Protein AF-A0A7V9TEW5-F1 (afdb_monomer)

Nearest PDB structures (foldseek):
  5e6s-assembly2_C  TM=6.603E-01  e=4.496E-02  Homo sapiens
  7byv-assembly1_A  TM=5.566E-01  e=6.257E-02  Phanerodontia chrysosporium
  5e6u-assembly1_A  TM=6.184E-01  e=3.648E-01  Homo sapiens
  6euj-assembly1_C  TM=2.721E-01  e=4.255E-02  Bacteroides thetaiotaomicron VPI-5482
  6g90-assembly1_P  TM=3.528E-01  e=3.855E-01  Saccharomyces cerevisiae

Radius of gyration: 24.81 Å; Cα contacts (8 Å, |Δi|>4): 514; chains: 1; bounding box: 69×54×78 Å

Sequence (249 aa):
MNQQFFKTLSRYRLIFVIFATLVLTAASMFVSSADITVRNQPASQGKAITPAGSLVLDVNTRQPAVGALPVGFVRSPDRTGRDGRGRYLVAVNSGFGLQFDAATNRAQQSLSIIDLNLRPAPAVIQNIYFPTPQSANVGAVFAPQPNGDGSFTLYVSGGVENKIWQFSLRVGAQTPITPPSPGPDTKVEAPFIDVSGFSKETPTPRYNNNRAPVYPTGLAISADGNTLFVANNLGDSLGIISDLNGARR

pLDDT: mean 83.5, std 17.72, range [38.62, 98.75]

Mean predicted aligned error: 11.1 Å

Structure (mmCIF, N/CA/C/O backbone):
data_AF-A0A7V9TEW5-F1
#
_entry.id   AF-A0A7V9TEW5-F1
#
loop_
_atom_site.group_PDB
_atom_site.id
_atom_site.type_symbol
_atom_site.label_atom_id
_atom_site.label_alt_id
_atom_site.label_comp_id
_atom_site.label_asym_id
_atom_site.label_entity_id
_atom_site.label_seq_id
_atom_site.pdbx_PDB_ins_code
_atom_site.Cartn_x
_atom_site.Cartn_y
_atom_site.Cartn_z
_atom_site.occupancy
_atom_site.B_iso_or_equiv
_atom_site.auth_seq_id
_atom_site.auth_comp_id
_atom_site.auth_asym_id
_atom_site.auth_atom_id
_atom_site.pdbx_PDB_model_num
ATOM 1 N N . MET A 1 1 ? -44.456 37.746 52.401 1.00 48.06 1 MET A N 1
ATOM 2 C CA . MET A 1 1 ? -44.758 37.081 51.110 1.00 48.06 1 MET A CA 1
ATOM 3 C C . MET A 1 1 ? -43.435 36.865 50.370 1.00 48.06 1 MET A C 1
ATOM 5 O O . MET A 1 1 ? -42.713 37.826 50.146 1.00 48.06 1 MET A O 1
ATOM 9 N N . ASN A 1 2 ? -43.048 35.602 50.160 1.00 45.69 2 ASN A N 1
ATOM 10 C CA . ASN A 1 2 ? -41.660 35.123 50.025 1.00 45.69 2 ASN A CA 1
ATOM 11 C C . ASN A 1 2 ? -40.958 35.439 48.685 1.00 45.69 2 ASN A C 1
ATOM 13 O O . ASN A 1 2 ? -41.207 34.772 47.683 1.00 45.69 2 ASN A O 1
ATOM 17 N N . GLN A 1 3 ? -39.958 36.333 48.696 1.00 49.44 3 GLN A N 1
ATOM 18 C CA . GLN A 1 3 ? -39.006 36.516 47.580 1.00 49.44 3 GLN A CA 1
ATOM 19 C C . GLN A 1 3 ? -38.075 35.307 47.352 1.00 49.44 3 GLN A C 1
ATOM 21 O O . GLN A 1 3 ? -37.543 35.131 46.255 1.00 49.44 3 GLN A O 1
ATOM 26 N N . GLN A 1 4 ? -37.879 34.450 48.359 1.00 50.38 4 GLN A N 1
ATOM 27 C CA . GLN A 1 4 ? -37.031 33.259 48.238 1.00 50.38 4 GLN A CA 1
ATOM 28 C C . GLN A 1 4 ? -37.630 32.199 47.300 1.00 50.38 4 GLN A C 1
ATOM 30 O O . GLN A 1 4 ? -36.878 31.520 46.611 1.00 50.38 4 GLN A O 1
ATOM 35 N N . PHE A 1 5 ? -38.961 32.108 47.197 1.00 49.03 5 PHE A N 1
ATOM 36 C CA . PHE A 1 5 ? -39.644 31.081 46.400 1.00 49.03 5 PHE A CA 1
ATOM 37 C C . PHE A 1 5 ? -39.495 31.307 44.880 1.00 49.03 5 PHE A C 1
ATOM 39 O O . PHE A 1 5 ? -39.336 30.359 44.112 1.00 49.03 5 PHE A O 1
ATOM 46 N N . PHE A 1 6 ? -39.447 32.571 44.438 1.00 45.28 6 PHE A N 1
ATOM 47 C CA . PHE A 1 6 ? -39.283 32.925 43.020 1.00 45.28 6 PHE A CA 1
ATOM 48 C C . PHE A 1 6 ? -37.858 32.692 42.489 1.00 45.28 6 PHE A C 1
ATOM 50 O O . PHE A 1 6 ? -37.686 32.330 41.323 1.00 45.28 6 PHE A O 1
ATOM 57 N N . LYS A 1 7 ? -36.824 32.836 43.333 1.00 46.25 7 LYS A N 1
ATOM 58 C CA . LYS A 1 7 ? -35.428 32.580 42.929 1.00 46.25 7 LYS A CA 1
ATOM 59 C C . LYS A 1 7 ? -35.153 31.092 42.700 1.00 46.25 7 LYS A C 1
ATOM 61 O O . LYS A 1 7 ? -34.401 30.748 41.791 1.00 46.25 7 LYS A O 1
ATOM 66 N N . THR A 1 8 ? -35.777 30.207 43.473 1.00 49.72 8 THR A N 1
ATOM 67 C CA . THR A 1 8 ? -35.600 28.754 43.327 1.00 49.72 8 THR A CA 1
ATOM 68 C C . THR A 1 8 ? -36.304 28.226 42.078 1.00 49.72 8 THR A C 1
ATOM 70 O O . THR A 1 8 ? -35.711 27.454 41.330 1.00 49.72 8 THR A O 1
ATOM 73 N N . LEU A 1 9 ? -37.517 28.710 41.781 1.00 50.06 9 LEU A N 1
ATOM 74 C CA . LEU A 1 9 ? -38.271 28.310 40.585 1.00 50.06 9 LEU A CA 1
ATOM 75 C C . LEU A 1 9 ? -37.570 28.731 39.275 1.00 50.06 9 LEU A C 1
ATOM 77 O O . LEU A 1 9 ? -37.594 27.998 38.288 1.00 50.06 9 LEU A O 1
ATOM 81 N N . SER A 1 10 ? -36.888 29.883 39.287 1.00 58.72 10 SER A N 1
ATOM 82 C CA . SER A 1 10 ? -36.053 30.374 38.180 1.00 58.72 10 SER A CA 1
ATOM 83 C C . SER A 1 10 ? -34.824 29.486 37.928 1.00 58.72 10 SER A C 1
ATOM 85 O O . SER A 1 10 ? -34.528 29.137 36.784 1.00 58.72 10 SER A O 1
ATOM 87 N N . ARG A 1 11 ? -34.153 29.028 38.995 1.00 58.22 11 ARG A N 1
ATOM 88 C CA . ARG A 1 11 ? -32.979 28.145 38.891 1.00 58.22 11 ARG A CA 1
ATOM 89 C C . ARG A 1 11 ? -33.323 26.771 38.320 1.00 58.22 11 ARG A C 1
ATOM 91 O O . ARG A 1 11 ? -32.598 26.289 37.457 1.00 58.22 11 ARG A O 1
ATOM 98 N N . TYR A 1 12 ? -34.440 26.171 38.734 1.00 62.84 12 TYR A N 1
ATOM 99 C CA . TYR A 1 12 ? -34.864 24.875 38.191 1.00 62.84 12 TYR A CA 1
ATOM 100 C C . TYR A 1 12 ? -35.276 24.960 36.719 1.00 62.84 12 TYR A C 1
ATOM 102 O O . TYR A 1 12 ? -34.946 24.060 35.954 1.00 62.84 12 TYR A O 1
ATOM 110 N N . ARG A 1 13 ? -35.908 26.062 36.287 1.00 66.06 13 ARG A N 1
ATOM 111 C CA . ARG A 1 13 ? -36.203 26.296 34.862 1.00 66.06 13 ARG A CA 1
ATOM 112 C C . ARG A 1 13 ? -34.932 26.444 34.028 1.00 66.06 13 ARG A C 1
ATOM 114 O O . ARG A 1 13 ? -34.855 25.860 32.955 1.00 66.06 13 ARG A O 1
ATOM 121 N N . LEU A 1 14 ? -33.928 27.164 34.528 1.00 67.06 14 LEU A N 1
ATOM 122 C CA . LEU A 1 14 ? -32.658 27.337 33.821 1.00 67.06 14 LEU A CA 1
ATOM 123 C C . LEU A 1 14 ? -31.883 26.01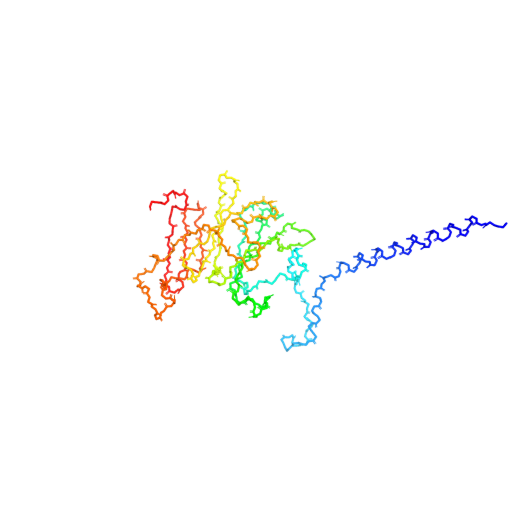4 33.697 1.00 67.06 14 LEU A C 1
ATOM 125 O O . LEU A 1 14 ? -31.385 25.699 32.621 1.00 67.06 14 LEU A O 1
ATOM 129 N N . ILE A 1 15 ? -31.838 25.213 34.767 1.00 73.81 15 ILE A N 1
ATOM 130 C CA . ILE A 1 15 ? -31.202 23.885 34.756 1.00 73.81 15 ILE A CA 1
ATOM 131 C C . ILE A 1 15 ? -31.934 22.942 33.795 1.00 73.81 15 ILE A C 1
ATOM 133 O O . ILE A 1 15 ? -31.288 22.240 33.023 1.00 73.81 15 ILE A O 1
ATOM 137 N N . PHE A 1 16 ? -33.270 22.955 33.798 1.00 76.25 16 PHE A N 1
ATOM 138 C CA . PHE A 1 16 ? -34.065 22.108 32.910 1.00 76.25 16 PHE A CA 1
ATOM 139 C C . PHE A 1 16 ? -33.881 22.488 31.437 1.00 76.25 16 PHE A C 1
ATOM 141 O O . PHE A 1 16 ? -33.747 21.604 30.596 1.00 76.25 16 PHE A O 1
ATOM 148 N N . VAL A 1 17 ? -33.805 23.788 31.128 1.00 74.06 17 VAL A N 1
ATOM 149 C CA . VAL A 1 17 ? -33.507 24.263 29.770 1.00 74.06 17 VAL A CA 1
ATOM 150 C C . VAL A 1 17 ? -32.121 23.794 29.344 1.00 74.06 17 VAL A C 1
ATOM 152 O O . VAL A 1 17 ? -32.031 23.147 28.313 1.00 74.06 17 VAL A O 1
ATOM 155 N N . ILE A 1 18 ? -31.075 24.016 30.150 1.00 74.94 18 ILE A N 1
ATOM 156 C CA . ILE A 1 18 ? -29.699 23.593 29.826 1.00 74.94 18 ILE A CA 1
ATOM 157 C C . ILE A 1 18 ? -29.610 22.077 29.615 1.00 74.94 18 ILE A C 1
ATOM 159 O O . ILE A 1 18 ? -28.972 21.625 28.665 1.00 74.94 18 ILE A O 1
ATOM 163 N N . PHE A 1 19 ? -30.266 21.290 30.470 1.00 76.38 19 PHE A N 1
ATOM 164 C CA . PHE A 1 19 ? -30.281 19.835 30.345 1.00 76.38 19 PHE A CA 1
ATOM 165 C C . PHE A 1 19 ? -31.020 19.388 29.078 1.00 76.38 19 PHE A C 1
ATOM 167 O O . PHE A 1 19 ? -30.519 18.539 28.346 1.00 76.38 19 PHE A O 1
ATOM 174 N N . ALA A 1 20 ? -32.160 20.005 28.755 1.00 71.56 20 ALA A N 1
ATOM 175 C CA . ALA A 1 20 ? -32.888 19.730 27.521 1.00 71.56 20 ALA A CA 1
ATOM 176 C C . ALA A 1 20 ? -32.063 20.090 26.269 1.00 71.56 20 ALA A C 1
ATOM 178 O O . ALA A 1 20 ? -32.031 19.301 25.327 1.00 71.56 20 ALA A O 1
ATOM 179 N N . THR A 1 21 ? -31.329 21.212 26.258 1.00 68.12 21 THR A N 1
ATOM 180 C CA . THR A 1 21 ? -30.442 21.564 25.132 1.00 68.12 21 THR A CA 1
ATOM 181 C C . THR A 1 21 ? -29.245 20.625 25.010 1.00 68.12 21 THR A C 1
ATOM 183 O O . THR A 1 21 ? -28.837 20.310 23.893 1.00 68.12 21 THR A O 1
ATOM 186 N N . LEU A 1 22 ? -28.690 20.148 26.127 1.00 69.00 22 LEU A N 1
ATOM 187 C CA . LEU A 1 22 ? -27.609 19.154 26.133 1.00 69.00 22 LEU A CA 1
ATOM 188 C C . LEU A 1 22 ? -28.080 17.795 25.609 1.00 69.00 22 LEU A C 1
ATOM 190 O O . LEU A 1 22 ? -27.373 17.161 24.834 1.00 69.00 22 LEU A O 1
ATOM 194 N N . VAL A 1 23 ? -29.296 17.373 25.961 1.00 68.50 23 VAL A N 1
ATOM 195 C CA . VAL A 1 23 ? -29.882 16.126 25.449 1.00 68.50 23 VAL A CA 1
ATOM 196 C C . VAL A 1 23 ? -30.221 16.248 23.961 1.00 68.50 23 VAL A C 1
ATOM 198 O O . VAL A 1 23 ? -29.938 15.322 23.206 1.00 68.50 23 VAL A O 1
ATOM 201 N N . LEU A 1 24 ? -30.745 17.392 23.503 1.00 58.19 24 LEU A N 1
ATOM 202 C CA . LEU A 1 24 ? -31.013 17.620 22.077 1.00 58.19 24 LEU A CA 1
ATOM 203 C C . LEU A 1 24 ? -29.734 17.732 21.233 1.00 58.19 24 LEU A C 1
ATOM 205 O O . LEU A 1 24 ? -29.716 17.235 20.110 1.00 58.19 24 LEU A O 1
ATOM 209 N N . THR A 1 25 ? -28.664 18.341 21.753 1.00 57.81 25 THR A N 1
ATOM 210 C CA . THR A 1 25 ? -27.370 18.406 21.046 1.00 57.81 25 THR A CA 1
ATOM 211 C C . THR A 1 25 ? -26.630 17.069 21.062 1.00 57.81 25 THR A C 1
ATOM 213 O O . THR A 1 25 ? -26.024 16.698 20.062 1.00 57.81 25 THR A O 1
ATOM 216 N N . ALA A 1 26 ? -26.732 16.291 22.142 1.00 55.53 26 ALA A N 1
ATOM 217 C CA . ALA A 1 26 ? -26.224 14.923 22.162 1.00 55.53 26 ALA A CA 1
ATOM 218 C C . ALA A 1 26 ? -26.993 14.027 21.176 1.00 55.53 26 ALA A C 1
ATOM 220 O O . ALA A 1 26 ? -26.374 13.281 20.425 1.00 55.53 26 ALA A O 1
ATOM 221 N N . ALA A 1 27 ? -28.325 14.142 21.114 1.00 52.62 27 ALA A N 1
ATOM 222 C CA . ALA A 1 27 ? -29.152 13.365 20.192 1.00 52.62 27 ALA A CA 1
ATOM 223 C C . ALA A 1 27 ? -28.883 13.703 18.715 1.00 52.62 27 ALA A C 1
ATOM 225 O O . ALA A 1 27 ? -28.873 12.799 17.882 1.00 52.62 27 ALA A O 1
ATOM 226 N N . SER A 1 28 ? -28.596 14.967 18.380 1.00 47.03 28 SER A N 1
ATOM 227 C CA . SER A 1 28 ? -28.249 15.358 17.007 1.00 47.03 28 SER A CA 1
ATOM 228 C C . SER A 1 28 ? -26.840 14.931 16.579 1.00 47.03 28 SER A C 1
ATOM 230 O O . SER A 1 28 ? -26.598 14.775 15.386 1.00 47.03 28 SER A O 1
ATOM 232 N N . MET A 1 29 ? -25.930 14.651 17.519 1.00 47.47 29 MET A N 1
ATOM 233 C CA . MET A 1 29 ? -24.609 14.081 17.213 1.00 47.47 29 MET A CA 1
ATOM 234 C C . MET A 1 29 ? -24.637 12.569 16.924 1.00 47.47 29 MET A C 1
ATOM 236 O O . MET A 1 29 ? -23.688 12.054 16.334 1.00 47.47 29 MET A O 1
ATOM 240 N N . PHE A 1 30 ? -25.714 11.856 17.281 1.00 45.25 30 PHE A N 1
ATOM 241 C CA . PHE A 1 30 ? -25.892 10.431 16.952 1.00 45.25 30 PHE A CA 1
ATOM 242 C C . PHE A 1 30 ? -26.619 10.184 15.622 1.00 45.25 30 PHE A C 1
ATOM 244 O O . PHE A 1 30 ? -26.687 9.042 15.171 1.00 45.25 30 PHE A O 1
ATOM 251 N N . VAL A 1 31 ? -27.099 11.234 14.950 1.00 41.84 31 VAL A N 1
ATOM 252 C CA . VAL A 1 31 ? -27.676 11.144 13.601 1.00 41.84 31 VAL A CA 1
ATOM 253 C C . VAL A 1 31 ? -26.638 11.618 12.583 1.00 41.84 31 VAL A C 1
ATOM 255 O O . VAL A 1 31 ? -26.788 12.642 11.931 1.00 41.84 31 VAL A O 1
ATOM 258 N N . SER A 1 32 ? -25.546 10.865 12.456 1.00 41.03 32 SER A N 1
ATOM 259 C CA . SER A 1 32 ? -24.707 10.896 11.250 1.00 41.03 32 SER A CA 1
ATOM 260 C C . SER A 1 32 ? -24.838 9.554 10.541 1.00 41.03 32 SER A C 1
ATOM 262 O O . SER A 1 32 ? -23.889 8.792 10.374 1.00 41.03 32 SER A O 1
ATOM 264 N N . SER A 1 33 ? -26.073 9.236 10.161 1.00 43.44 33 SER A N 1
ATOM 265 C CA . SER A 1 33 ? -26.254 8.536 8.901 1.00 43.44 33 SER A CA 1
ATOM 266 C C . SER A 1 33 ? -26.223 9.637 7.858 1.00 43.44 33 SER A C 1
ATOM 268 O O . SER A 1 33 ? -27.039 10.556 7.909 1.00 43.44 33 SER A O 1
ATOM 270 N N . ALA A 1 34 ? -25.289 9.573 6.913 1.00 40.44 34 ALA A N 1
ATOM 271 C CA . ALA A 1 34 ? -25.585 10.132 5.608 1.00 40.44 34 ALA A CA 1
ATOM 272 C C . ALA A 1 34 ? -26.784 9.323 5.089 1.00 40.44 34 ALA A C 1
ATOM 274 O O . ALA A 1 34 ? -26.609 8.296 4.439 1.00 40.44 34 ALA A O 1
ATOM 275 N N . ASP A 1 35 ? -27.996 9.728 5.476 1.00 40.72 35 ASP A N 1
ATOM 276 C CA . ASP A 1 35 ? -29.239 9.283 4.870 1.00 40.72 35 ASP A CA 1
ATOM 277 C C . ASP A 1 35 ? -29.185 9.803 3.439 1.00 40.72 35 ASP A C 1
ATOM 279 O O . ASP A 1 35 ? -29.682 10.881 3.107 1.00 40.72 35 ASP A O 1
ATOM 283 N N . ILE A 1 36 ? -28.511 9.051 2.569 1.00 43.84 36 ILE A N 1
ATOM 284 C CA . ILE A 1 36 ? -28.706 9.211 1.144 1.00 43.84 36 ILE A CA 1
ATOM 285 C C . ILE A 1 36 ? -30.144 8.758 0.936 1.00 43.84 36 ILE A C 1
ATOM 287 O O . ILE A 1 36 ? -30.435 7.569 0.812 1.00 43.84 36 ILE A O 1
ATOM 291 N N . THR A 1 37 ? -31.072 9.709 0.951 1.00 45.66 37 THR A N 1
ATOM 292 C CA . THR A 1 37 ? -32.439 9.481 0.504 1.00 45.66 37 THR A CA 1
ATOM 293 C C . THR A 1 37 ? -32.349 9.256 -1.006 1.00 45.66 37 THR A C 1
ATOM 295 O O . THR A 1 37 ? -32.541 10.169 -1.806 1.00 45.66 37 THR A O 1
ATOM 298 N N . VAL A 1 38 ? -31.972 8.039 -1.418 1.00 51.78 38 VAL A N 1
ATOM 299 C CA . VAL A 1 38 ? -31.909 7.614 -2.822 1.00 51.78 38 VAL A CA 1
ATOM 300 C C . VAL A 1 38 ? -33.349 7.468 -3.302 1.00 51.78 38 VAL A C 1
ATOM 302 O O . VAL A 1 38 ? -33.917 6.381 -3.330 1.00 51.78 38 VAL A O 1
ATOM 305 N N . ARG A 1 39 ? -33.991 8.598 -3.605 1.00 46.12 39 ARG A N 1
ATOM 306 C CA . ARG A 1 39 ? -35.422 8.640 -3.924 1.00 46.12 39 ARG A CA 1
ATOM 307 C C . ARG A 1 39 ? -35.769 8.183 -5.337 1.00 46.12 39 ARG A C 1
ATOM 309 O O . ARG A 1 39 ? -36.950 8.077 -5.616 1.00 46.12 39 ARG A O 1
ATOM 316 N N . ASN A 1 40 ? -34.802 7.902 -6.211 1.00 47.00 40 ASN A N 1
ATOM 317 C CA . ASN A 1 40 ? -35.083 7.453 -7.576 1.00 47.00 40 ASN A CA 1
ATOM 318 C C . ASN A 1 40 ? -33.867 6.761 -8.201 1.00 47.00 40 ASN A C 1
ATOM 320 O O . ASN A 1 40 ? -32.919 7.444 -8.583 1.00 47.00 40 ASN A O 1
ATOM 324 N N . GLN A 1 41 ? -33.909 5.435 -8.377 1.00 54.69 41 GLN A N 1
ATOM 325 C CA . GLN A 1 41 ? -33.062 4.763 -9.369 1.00 54.69 41 GLN A CA 1
ATOM 326 C C . GLN A 1 41 ? -33.810 3.629 -10.099 1.00 54.69 41 GLN A C 1
ATOM 328 O O . GLN A 1 41 ? -34.447 2.807 -9.438 1.00 54.69 41 GLN A O 1
ATOM 333 N N . PRO A 1 42 ? -33.665 3.511 -11.438 1.00 57.28 42 PRO A N 1
ATOM 334 C CA . PRO A 1 42 ? -34.187 2.392 -12.237 1.00 57.28 42 PRO A CA 1
ATOM 335 C C . PRO A 1 42 ? -33.742 1.009 -11.732 1.00 57.28 42 PRO A C 1
ATOM 337 O O . PRO A 1 42 ? -34.466 0.028 -11.879 1.00 57.28 42 PRO A O 1
ATOM 340 N N . ALA A 1 43 ? -32.563 0.937 -11.101 1.00 61.31 43 ALA A N 1
ATOM 341 C CA . ALA A 1 43 ? -31.953 -0.296 -10.607 1.00 61.31 43 ALA A CA 1
ATOM 342 C C . ALA A 1 43 ? -32.724 -0.961 -9.454 1.00 61.31 43 ALA A C 1
ATOM 344 O O . ALA A 1 43 ? -32.588 -2.165 -9.251 1.00 61.31 43 ALA A O 1
ATOM 345 N N . SER A 1 44 ? -33.546 -0.212 -8.708 1.00 65.31 44 SER A N 1
ATOM 346 C CA . SER A 1 44 ? -34.319 -0.791 -7.604 1.00 65.31 44 SER A CA 1
ATOM 347 C C . SER A 1 44 ? -35.609 -1.472 -8.059 1.00 65.31 44 SER A C 1
ATOM 349 O O . SER A 1 44 ? -36.214 -2.200 -7.272 1.00 65.31 44 SER A O 1
ATOM 351 N N . GLN A 1 45 ? -36.053 -1.227 -9.303 1.00 71.38 45 GLN A N 1
ATOM 352 C CA . GLN A 1 45 ? -37.355 -1.664 -9.829 1.00 71.38 45 GLN A CA 1
ATOM 353 C C . GLN A 1 45 ? -38.516 -1.388 -8.850 1.00 71.38 45 GLN A C 1
ATOM 355 O O . GLN A 1 45 ? -39.416 -2.207 -8.680 1.00 71.38 45 GLN A O 1
ATOM 360 N N . GLY A 1 46 ? -38.472 -0.249 -8.148 1.00 71.38 46 GLY A N 1
ATOM 361 C CA . GLY A 1 46 ? -39.498 0.144 -7.177 1.00 71.38 46 GLY A CA 1
ATOM 362 C C . GLY A 1 46 ? -39.362 -0.490 -5.787 1.00 71.38 46 GLY A C 1
ATOM 363 O O . GLY A 1 46 ? -40.175 -0.199 -4.912 1.00 71.38 46 GLY A O 1
ATOM 364 N N . LYS A 1 47 ? -38.334 -1.311 -5.534 1.00 73.81 47 LYS A N 1
ATOM 365 C CA . LYS A 1 47 ? -38.023 -1.793 -4.182 1.00 73.81 47 LYS A CA 1
ATOM 366 C C . LYS A 1 47 ? -37.333 -0.698 -3.372 1.00 73.81 47 LYS A C 1
ATOM 368 O O . LYS A 1 47 ? -36.485 0.033 -3.887 1.00 73.81 47 LYS A O 1
ATOM 373 N N . ALA A 1 48 ? -37.677 -0.612 -2.089 1.00 72.00 48 ALA A N 1
ATOM 374 C CA . ALA A 1 48 ? -36.940 0.218 -1.148 1.00 72.00 48 ALA A CA 1
ATOM 375 C C . ALA A 1 48 ? -35.496 -0.298 -1.055 1.00 72.00 48 ALA A C 1
ATOM 377 O O . ALA A 1 48 ? -35.270 -1.472 -0.760 1.00 72.00 48 ALA A O 1
ATOM 378 N N . ILE A 1 49 ? -34.525 0.572 -1.330 1.00 69.25 49 ILE A N 1
ATOM 379 C CA . ILE A 1 49 ? -33.114 0.270 -1.096 1.00 69.25 49 ILE A CA 1
ATOM 380 C C . ILE A 1 49 ? -32.819 0.641 0.354 1.00 69.25 49 ILE A C 1
ATOM 382 O O . ILE A 1 49 ? -32.830 1.818 0.707 1.00 69.25 49 ILE A O 1
ATOM 386 N N . THR A 1 50 ? -32.542 -0.355 1.188 1.00 73.19 50 THR A N 1
ATOM 387 C CA . THR A 1 50 ? -31.943 -0.135 2.507 1.00 73.19 50 THR A CA 1
ATOM 388 C C . THR A 1 50 ? -30.424 -0.199 2.348 1.00 73.19 50 THR A C 1
ATOM 390 O O . THR A 1 50 ? -29.923 -1.231 1.894 1.00 73.19 50 THR A O 1
ATOM 393 N N . PRO A 1 51 ? -29.670 0.868 2.671 1.00 76.12 51 PRO A N 1
ATOM 394 C CA . PRO A 1 51 ? -28.213 0.819 2.637 1.00 76.12 51 PRO A CA 1
ATOM 395 C C . PRO A 1 51 ? -27.678 -0.324 3.508 1.00 76.12 51 PRO A C 1
ATOM 397 O O . PRO A 1 51 ? -28.084 -0.480 4.657 1.00 76.12 51 PRO A O 1
ATOM 400 N N . ALA A 1 52 ? -26.753 -1.120 2.967 1.00 82.81 52 ALA A N 1
ATOM 401 C CA . ALA A 1 52 ? -26.179 -2.271 3.670 1.00 82.81 52 ALA A CA 1
ATOM 402 C C . ALA A 1 52 ? -25.178 -1.883 4.780 1.00 82.81 52 ALA A C 1
ATOM 404 O O . ALA A 1 52 ? -24.686 -2.749 5.499 1.00 82.81 52 ALA A O 1
ATOM 405 N N . GLY A 1 53 ? -24.849 -0.597 4.912 1.00 85.56 53 GLY A N 1
ATOM 406 C CA . GLY A 1 53 ? -23.881 -0.104 5.881 1.00 85.56 53 GLY A CA 1
ATOM 407 C C . GLY A 1 53 ? -23.697 1.408 5.807 1.00 85.56 53 GLY A C 1
ATOM 408 O O . GLY A 1 53 ? -24.443 2.109 5.124 1.00 85.56 53 GLY A O 1
ATOM 409 N N . SER A 1 54 ? -22.685 1.893 6.520 1.00 86.62 54 SER A N 1
ATOM 410 C CA . SER A 1 54 ? -22.299 3.301 6.585 1.00 86.62 54 SER A CA 1
ATOM 411 C C . SER A 1 54 ? -20.942 3.547 5.924 1.00 86.62 54 SER A C 1
ATOM 413 O O . SER A 1 54 ? -20.145 2.631 5.716 1.00 86.62 54 SER A O 1
ATOM 415 N N . LEU A 1 55 ? -20.675 4.811 5.595 1.00 88.94 55 LEU A N 1
ATOM 416 C CA . LEU A 1 55 ? -19.369 5.243 5.103 1.00 88.94 55 LEU A CA 1
ATOM 417 C C . LEU A 1 55 ? -18.349 5.246 6.250 1.00 88.94 55 LEU A C 1
ATOM 419 O O . LEU A 1 55 ? -18.659 5.667 7.365 1.00 88.94 55 LEU A O 1
ATOM 423 N N . VAL A 1 56 ? -17.118 4.816 5.961 1.00 92.44 56 VAL A N 1
ATOM 424 C CA . VAL A 1 56 ? -15.977 5.025 6.864 1.00 92.44 56 VAL A CA 1
ATOM 425 C C . VAL A 1 56 ? -15.642 6.512 6.856 1.00 92.44 56 VAL A C 1
ATOM 427 O O . VAL A 1 56 ? -15.584 7.119 5.789 1.00 92.44 56 VAL A O 1
ATOM 430 N N . LEU A 1 57 ? -15.438 7.104 8.031 1.00 93.06 57 LEU A N 1
ATOM 431 C CA . LEU A 1 57 ? -15.109 8.524 8.164 1.00 93.06 57 LEU A CA 1
ATOM 432 C C . LEU A 1 57 ? -13.603 8.724 8.343 1.00 93.06 57 LEU A C 1
ATOM 434 O O . LEU A 1 57 ? -12.917 7.850 8.870 1.00 93.06 57 LEU A O 1
ATOM 438 N N . ASP A 1 58 ? -13.101 9.887 7.945 1.00 91.69 58 ASP A N 1
ATOM 439 C CA . ASP A 1 58 ? -11.769 10.359 8.326 1.00 91.69 58 ASP A CA 1
ATOM 440 C C . ASP A 1 58 ? -11.850 11.114 9.661 1.00 91.69 58 ASP A C 1
ATOM 442 O O . ASP A 1 58 ? -12.715 11.971 9.848 1.00 91.69 58 ASP A O 1
ATOM 446 N N . VAL A 1 59 ? -10.976 10.786 10.618 1.00 93.50 59 VAL A N 1
ATOM 447 C CA . VAL A 1 59 ? -11.057 11.349 11.979 1.00 93.50 59 VAL A CA 1
ATOM 448 C C . VAL A 1 59 ? -10.781 12.850 12.040 1.00 93.50 59 VAL A C 1
ATOM 450 O O . VAL A 1 59 ? -11.286 13.518 12.944 1.00 93.50 59 VAL A O 1
ATOM 453 N N . ASN A 1 60 ? -10.005 13.385 11.095 1.00 88.38 60 ASN A N 1
ATOM 454 C CA . ASN A 1 60 ? -9.624 14.793 11.081 1.00 88.38 60 ASN A CA 1
ATOM 455 C C . ASN A 1 60 ? -10.733 15.642 10.462 1.00 88.38 60 ASN A C 1
ATOM 457 O O . ASN A 1 60 ? -11.105 16.678 11.009 1.00 88.38 60 ASN A O 1
ATOM 461 N N . THR A 1 61 ? -11.292 15.191 9.338 1.00 86.31 61 THR A N 1
ATOM 462 C CA . THR A 1 61 ? -12.326 15.948 8.611 1.00 86.31 61 THR A CA 1
ATOM 463 C C . THR A 1 61 ? -13.745 15.640 9.085 1.00 86.31 61 THR A C 1
ATOM 465 O O . THR A 1 61 ? -14.647 16.453 8.887 1.00 86.31 61 THR A O 1
ATOM 468 N N . ARG A 1 62 ? -13.960 14.466 9.698 1.00 88.44 62 ARG A N 1
ATOM 469 C CA . ARG A 1 62 ? -15.276 13.883 10.031 1.00 88.44 62 ARG A CA 1
ATOM 470 C C . ARG A 1 62 ? -16.210 13.718 8.830 1.00 88.44 62 ARG A C 1
ATOM 472 O O . ARG A 1 62 ? -17.408 13.510 9.001 1.00 88.44 62 ARG A O 1
ATOM 479 N N . GLN A 1 63 ? -15.661 13.804 7.626 1.00 85.75 63 GLN A N 1
ATOM 480 C CA . GLN A 1 63 ? -16.352 13.535 6.376 1.00 85.75 63 GLN A CA 1
ATOM 481 C C . GLN A 1 63 ? -16.139 12.067 5.989 1.00 85.75 63 GLN A C 1
ATOM 483 O O . GLN A 1 63 ? -15.214 11.427 6.509 1.00 85.75 63 GLN A O 1
ATOM 488 N N . PRO A 1 64 ? -16.960 11.514 5.077 1.00 86.69 64 PRO A N 1
ATOM 489 C CA . PRO A 1 64 ? -16.644 10.247 4.438 1.00 86.69 64 PRO A CA 1
ATOM 490 C C . PRO A 1 64 ? -15.202 10.240 3.933 1.00 86.69 64 PRO A C 1
ATOM 492 O O . PRO A 1 64 ? -14.780 11.155 3.224 1.00 86.69 64 PRO A O 1
ATOM 495 N N . ALA A 1 65 ? -14.448 9.213 4.312 1.00 84.06 65 ALA A N 1
ATOM 496 C CA . ALA A 1 65 ? -13.114 8.993 3.797 1.00 84.06 65 ALA A CA 1
ATOM 497 C C . ALA A 1 65 ? -13.235 8.699 2.302 1.00 84.06 65 ALA A C 1
ATOM 499 O O . ALA A 1 65 ? -13.740 7.648 1.903 1.00 84.06 65 ALA A O 1
ATOM 500 N N . VAL A 1 66 ? -12.810 9.640 1.465 1.00 70.69 66 VAL A N 1
ATOM 501 C CA . VAL A 1 66 ? -12.758 9.409 0.025 1.00 70.69 66 VAL A CA 1
ATOM 502 C C . VAL A 1 66 ? -11.354 8.937 -0.309 1.00 70.69 66 VAL A C 1
ATOM 504 O O . VAL A 1 66 ? -10.361 9.610 -0.058 1.00 70.69 66 VAL A O 1
ATOM 507 N N . GLY A 1 67 ? -11.288 7.745 -0.880 1.00 72.25 67 GLY A N 1
ATOM 508 C CA . GLY A 1 67 ? -10.125 7.264 -1.596 1.00 72.25 67 GLY A CA 1
ATOM 509 C C . GLY A 1 67 ? -10.376 7.427 -3.084 1.00 72.25 67 GLY A C 1
ATOM 510 O O . GLY A 1 67 ? -11.423 7.016 -3.584 1.00 72.25 67 GLY A O 1
ATOM 511 N N . ALA A 1 68 ? -9.442 8.027 -3.811 1.00 76.38 68 ALA A N 1
ATOM 512 C CA . ALA A 1 68 ? -9.473 8.004 -5.264 1.00 76.38 68 ALA A CA 1
ATOM 513 C C . ALA A 1 68 ? -9.345 6.553 -5.759 1.00 76.38 68 ALA A C 1
ATOM 515 O O . ALA A 1 68 ? -8.278 5.972 -5.606 1.00 76.38 68 ALA A O 1
ATOM 516 N N . LEU A 1 69 ? -10.402 5.969 -6.340 1.00 86.56 69 LEU A N 1
ATOM 517 C CA . LEU A 1 69 ? -10.424 4.580 -6.845 1.00 86.56 69 LEU A CA 1
ATOM 518 C C . LEU A 1 69 ? -9.822 3.567 -5.837 1.00 86.56 69 LEU A C 1
ATOM 520 O O . LEU A 1 69 ? -8.695 3.098 -6.025 1.00 86.56 69 LEU A O 1
ATOM 524 N N . PRO A 1 70 ? -10.543 3.230 -4.753 1.00 90.44 70 PRO A N 1
ATOM 525 C CA . PRO A 1 70 ? -10.112 2.191 -3.823 1.00 90.44 70 PRO A CA 1
ATOM 526 C C . PRO A 1 70 ? -10.094 0.839 -4.548 1.00 90.44 70 PRO A C 1
ATOM 528 O O 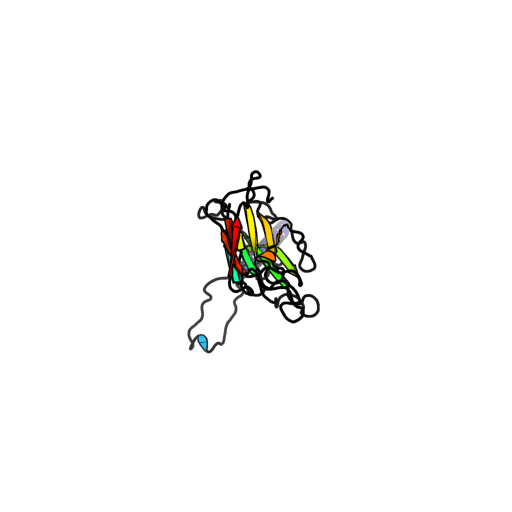. PRO A 1 70 ? -11.120 0.404 -5.069 1.00 90.44 70 PRO A O 1
ATOM 531 N N . VAL A 1 71 ? -8.932 0.190 -4.612 1.00 92.69 71 VAL A N 1
ATOM 532 C CA . VAL A 1 71 ? -8.709 -1.013 -5.451 1.00 92.69 71 VAL A CA 1
ATOM 533 C C . VAL A 1 71 ? -8.177 -2.210 -4.684 1.00 92.69 71 VAL A C 1
ATOM 535 O O . VAL A 1 71 ? -8.262 -3.336 -5.168 1.00 92.69 71 VAL A O 1
ATOM 538 N N . GLY A 1 72 ? -7.645 -1.991 -3.485 1.00 92.38 72 GLY A N 1
ATOM 539 C CA . GLY A 1 72 ? -7.050 -3.045 -2.682 1.00 92.38 72 GLY A CA 1
ATOM 540 C C . GLY A 1 72 ? -7.178 -2.756 -1.199 1.00 92.38 72 GLY A C 1
ATOM 541 O O . GLY A 1 72 ? -7.158 -1.602 -0.768 1.00 92.38 72 GLY A O 1
ATOM 542 N N . PHE A 1 73 ? -7.282 -3.825 -0.418 1.00 96.56 73 PHE A N 1
ATOM 543 C CA . PHE A 1 73 ? -7.163 -3.770 1.027 1.00 96.56 73 PHE A CA 1
ATOM 544 C C . PHE A 1 73 ? -6.112 -4.765 1.490 1.00 96.56 73 PHE A C 1
ATOM 546 O O . PHE A 1 73 ? -6.098 -5.913 1.047 1.00 96.56 73 PHE A O 1
ATOM 553 N N . VAL A 1 74 ? -5.286 -4.346 2.442 1.00 98.25 74 VAL A N 1
ATOM 554 C CA . VAL A 1 74 ? -4.409 -5.248 3.185 1.00 98.25 74 VAL A CA 1
ATOM 555 C C . VAL A 1 74 ? -4.617 -5.028 4.676 1.00 98.25 74 VAL A C 1
ATOM 557 O O . VAL A 1 74 ? -4.631 -3.899 5.168 1.00 98.25 74 VAL A O 1
ATOM 560 N N . ARG A 1 75 ? -4.828 -6.119 5.409 1.00 98.38 75 ARG A N 1
ATOM 561 C CA . ARG A 1 75 ? -4.992 -6.090 6.860 1.00 98.38 75 ARG A CA 1
ATOM 562 C C . ARG A 1 75 ? -3.640 -6.316 7.524 1.00 98.38 75 ARG A C 1
ATOM 564 O O . ARG A 1 75 ? -2.875 -7.166 7.072 1.00 98.38 75 ARG A O 1
ATOM 571 N N . SER A 1 76 ? -3.348 -5.560 8.575 1.00 98.56 76 SER A N 1
ATOM 572 C CA . SER A 1 76 ? -2.107 -5.718 9.323 1.00 98.56 76 SER A CA 1
ATOM 573 C C . SER A 1 76 ? -1.997 -7.120 9.944 1.00 98.56 76 SER A C 1
ATOM 575 O O . SER A 1 76 ? -3.010 -7.743 10.270 1.00 98.56 76 SER A O 1
ATOM 577 N N . PRO A 1 77 ? -0.777 -7.649 10.106 1.00 98.06 77 PRO A N 1
ATOM 578 C CA . PRO A 1 77 ? -0.549 -8.977 10.683 1.00 98.06 77 PRO A CA 1
ATOM 579 C C . PRO A 1 77 ? -0.570 -8.981 12.222 1.00 98.06 77 PRO A C 1
ATOM 581 O O . PRO A 1 77 ? -0.551 -10.054 12.829 1.00 98.06 77 PRO A O 1
ATOM 584 N N . ASP A 1 78 ? -0.609 -7.807 12.867 1.00 96.81 78 ASP A N 1
ATOM 585 C CA . ASP A 1 78 ? -0.707 -7.705 14.324 1.00 96.81 78 ASP A CA 1
ATOM 586 C C . ASP A 1 78 ? -1.972 -8.414 14.840 1.00 96.81 78 ASP A C 1
ATOM 588 O O . ASP A 1 78 ? -2.990 -8.459 14.166 1.00 96.81 78 ASP A O 1
ATOM 592 N N . ARG A 1 79 ? -1.944 -9.004 16.035 1.00 97.06 79 ARG A N 1
ATOM 593 C CA . ARG A 1 79 ? -3.116 -9.710 16.597 1.00 97.06 79 ARG A CA 1
ATOM 594 C C . ARG A 1 79 ? -3.885 -8.857 17.601 1.00 97.06 79 ARG A C 1
ATOM 596 O O . ARG A 1 79 ? -4.474 -9.383 18.539 1.00 97.06 79 ARG A O 1
ATOM 603 N N . THR A 1 80 ? -3.830 -7.533 17.446 1.00 97.62 80 THR A N 1
ATOM 604 C CA . THR A 1 80 ? -4.400 -6.594 18.426 1.00 97.62 80 THR A CA 1
ATOM 605 C C . THR A 1 80 ? -5.816 -6.139 18.077 1.00 97.62 80 THR A C 1
ATOM 607 O O . THR A 1 80 ? -6.437 -5.399 18.840 1.00 97.62 80 THR A O 1
ATOM 610 N N . GLY A 1 81 ? -6.363 -6.583 16.944 1.00 97.19 81 GLY A N 1
ATOM 611 C CA . GLY A 1 81 ? -7.764 -6.404 16.583 1.00 97.19 81 GLY A CA 1
ATOM 612 C C . GLY A 1 81 ? -8.703 -7.198 17.492 1.00 97.19 81 GLY A C 1
ATOM 613 O O . GLY A 1 81 ? -8.339 -8.220 18.072 1.00 97.19 81 GLY A O 1
ATOM 614 N N . ARG A 1 82 ? -9.951 -6.737 17.614 1.00 94.75 82 ARG A N 1
ATOM 615 C CA . ARG A 1 82 ? -10.958 -7.345 18.512 1.00 94.75 82 ARG A CA 1
ATOM 616 C C . ARG A 1 82 ? -11.322 -8.792 18.196 1.00 94.75 82 ARG A C 1
ATOM 618 O O . ARG A 1 82 ? -11.805 -9.498 19.070 1.00 94.75 82 ARG A O 1
ATOM 625 N N . ASP A 1 83 ? -11.119 -9.211 16.958 1.00 95.19 83 ASP A N 1
ATOM 626 C CA . ASP A 1 83 ? -11.317 -10.578 16.476 1.00 95.19 83 ASP A CA 1
ATOM 627 C C . ASP A 1 83 ? -10.032 -11.428 16.565 1.00 95.19 83 ASP A C 1
ATOM 629 O O . ASP A 1 83 ? -9.958 -12.498 15.965 1.00 95.19 83 ASP A O 1
ATOM 633 N N . GLY A 1 84 ? -9.000 -10.944 17.268 1.00 96.38 84 GLY A N 1
ATOM 634 C CA . GLY A 1 84 ? -7.691 -11.594 17.374 1.00 96.38 84 GLY A CA 1
ATOM 635 C C . GLY A 1 84 ? -6.838 -11.508 16.102 1.00 96.38 84 GLY A C 1
ATOM 636 O O . GLY A 1 84 ? -5.818 -12.193 16.005 1.00 96.38 84 GLY A O 1
ATOM 637 N N . ARG A 1 85 ? -7.247 -10.699 15.113 1.00 97.00 85 ARG A N 1
ATOM 638 C CA . ARG A 1 85 ? -6.529 -10.452 13.846 1.00 97.00 85 ARG A CA 1
ATOM 639 C C . ARG A 1 85 ? -6.009 -9.006 13.789 1.00 97.00 85 ARG A C 1
ATOM 641 O O . ARG A 1 85 ? -6.079 -8.295 14.785 1.00 97.00 85 ARG A O 1
ATOM 648 N N . GLY A 1 86 ? -5.527 -8.562 12.625 1.00 98.12 86 GLY A N 1
ATOM 649 C CA . GLY A 1 86 ? -5.016 -7.202 12.385 1.00 98.12 86 GLY A CA 1
ATOM 650 C C . GLY A 1 86 ? -5.893 -6.087 12.915 1.00 98.12 86 GLY A C 1
ATOM 651 O O . GLY A 1 86 ? -7.074 -6.027 12.567 1.00 98.12 86 GLY A O 1
ATOM 652 N N . ARG A 1 87 ? -5.336 -5.164 13.699 1.00 98.25 87 ARG A N 1
ATOM 653 C CA . ARG A 1 87 ? -6.059 -3.950 14.098 1.00 98.25 87 ARG A CA 1
ATOM 654 C C . ARG A 1 87 ? -6.267 -2.977 12.940 1.00 98.25 87 ARG A C 1
ATOM 656 O O . ARG A 1 87 ? -7.280 -2.283 12.919 1.00 98.25 87 ARG A O 1
ATOM 663 N N . TYR A 1 88 ? -5.336 -2.913 11.996 1.00 98.75 88 TYR A N 1
ATOM 664 C CA . TYR A 1 88 ? -5.355 -1.919 10.930 1.00 98.75 88 TYR A CA 1
ATOM 665 C C . TYR A 1 88 ? -5.770 -2.538 9.599 1.00 98.75 88 TYR A C 1
ATOM 667 O O . TYR A 1 88 ? -5.360 -3.646 9.251 1.00 98.75 88 TYR A O 1
ATOM 675 N N . LEU A 1 89 ? -6.566 -1.797 8.835 1.00 98.19 89 LEU A N 1
ATOM 676 C CA . LEU A 1 89 ? -6.831 -2.070 7.427 1.00 98.19 89 LEU A CA 1
ATOM 677 C C . LEU A 1 89 ? -6.248 -0.920 6.611 1.00 98.19 89 LEU A C 1
ATOM 679 O O . LEU A 1 89 ? -6.559 0.238 6.875 1.00 98.19 89 LEU A O 1
ATOM 683 N N . VAL A 1 90 ? -5.403 -1.224 5.634 1.00 98.25 90 VAL A N 1
ATOM 684 C CA . VAL A 1 90 ? -4.869 -0.230 4.704 1.00 98.25 90 VAL A CA 1
ATOM 685 C C . VAL A 1 90 ? -5.643 -0.341 3.402 1.00 98.25 90 VAL A C 1
ATOM 687 O O . VAL A 1 90 ? -5.642 -1.400 2.774 1.00 98.25 90 VAL A O 1
ATOM 690 N N . ALA A 1 91 ? -6.313 0.741 3.021 1.00 97.25 91 ALA A N 1
ATOM 691 C CA . ALA A 1 91 ? -6.938 0.896 1.717 1.00 97.25 91 ALA A CA 1
ATOM 692 C C . ALA A 1 91 ? -5.926 1.491 0.739 1.00 97.25 91 ALA A C 1
ATOM 694 O O . ALA A 1 91 ? -5.276 2.487 1.062 1.00 97.25 91 ALA A O 1
ATOM 695 N N . VAL A 1 92 ? -5.817 0.902 -0.447 1.00 96.31 92 VAL A N 1
ATOM 696 C CA . VAL A 1 92 ? -5.000 1.430 -1.537 1.00 96.31 92 VAL A CA 1
ATOM 697 C C . VAL A 1 92 ? -5.902 2.148 -2.531 1.00 96.31 92 VAL A C 1
ATOM 699 O O . VAL A 1 92 ? -6.781 1.535 -3.141 1.00 96.31 92 VAL A O 1
ATOM 702 N N . ASN A 1 93 ? -5.685 3.452 -2.674 1.00 93.19 93 ASN A N 1
ATOM 703 C CA . ASN A 1 93 ? -6.484 4.353 -3.491 1.00 93.19 93 ASN A CA 1
ATOM 704 C C . ASN A 1 93 ? -5.653 4.773 -4.710 1.00 93.19 93 ASN A C 1
ATOM 706 O O . ASN A 1 93 ? -4.848 5.702 -4.633 1.00 93.19 93 ASN A O 1
ATOM 710 N N . SER A 1 94 ? -5.816 4.061 -5.825 1.00 89.06 94 SER A N 1
ATOM 711 C CA . SER A 1 94 ? -4.935 4.173 -6.999 1.00 89.06 94 SER A CA 1
ATOM 712 C C . SER A 1 94 ? -5.465 5.113 -8.094 1.00 89.06 94 SER A C 1
ATOM 714 O O . SER A 1 94 ? -4.979 5.155 -9.223 1.00 89.06 94 SER A O 1
ATOM 716 N N . GLY A 1 95 ? -6.499 5.885 -7.791 1.00 76.25 95 GLY A N 1
ATOM 717 C CA . GLY A 1 95 ? -7.245 6.644 -8.784 1.00 76.25 95 GLY A CA 1
ATOM 718 C C . GLY A 1 95 ? -6.853 8.093 -8.938 1.00 76.25 95 GLY A C 1
ATOM 719 O O . GLY A 1 95 ? -6.027 8.646 -8.222 1.00 76.25 95 GLY A O 1
ATOM 720 N N . PHE A 1 96 ? -7.587 8.733 -9.841 1.00 65.06 96 PHE A N 1
ATOM 721 C CA . PHE A 1 96 ? -7.759 10.175 -9.858 1.00 65.06 96 PHE A CA 1
ATOM 722 C C . PHE A 1 96 ? -8.868 10.548 -8.872 1.00 65.06 96 PHE A C 1
ATOM 724 O O . PHE A 1 96 ? -10.008 10.100 -9.009 1.00 65.06 96 PHE A O 1
ATOM 731 N N . GLY A 1 97 ? -8.529 1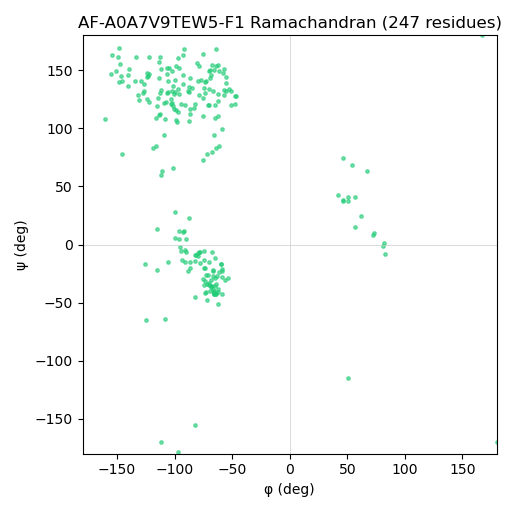1.317 -7.839 1.00 56.72 97 GLY A N 1
ATOM 732 C CA . GLY A 1 97 ? -9.492 11.728 -6.822 1.00 56.72 97 GLY A CA 1
ATOM 733 C C . GLY A 1 97 ? -10.458 12.788 -7.338 1.00 56.72 97 GLY A C 1
ATOM 734 O O . GLY A 1 97 ? -10.047 13.728 -8.005 1.00 56.72 97 GLY A O 1
ATOM 735 N N . LEU A 1 98 ? -11.734 12.666 -6.962 1.00 51.56 98 LEU A N 1
ATOM 736 C CA . LEU A 1 98 ? -12.722 13.755 -7.041 1.00 51.56 98 LEU A CA 1
ATOM 737 C C . LEU A 1 98 ? -12.577 14.757 -5.880 1.00 51.56 98 LEU A C 1
ATOM 739 O O . LEU A 1 98 ? -13.308 15.738 -5.810 1.00 51.56 98 LEU A O 1
ATOM 743 N N . GLN A 1 99 ? -11.700 14.455 -4.919 1.00 52.81 99 GLN A N 1
ATOM 744 C CA . GLN A 1 99 ? -11.708 15.050 -3.584 1.00 52.81 99 GLN A CA 1
ATOM 745 C C . GLN A 1 99 ? -10.845 16.307 -3.453 1.00 52.81 99 GLN A C 1
ATOM 747 O O . GLN A 1 99 ? -10.994 17.058 -2.493 1.00 52.81 99 GLN A O 1
ATOM 752 N N . PHE A 1 100 ? -9.962 16.545 -4.415 1.00 53.91 100 PHE A N 1
ATOM 753 C CA . PHE A 1 100 ? -9.141 17.739 -4.441 1.00 53.91 100 PHE A CA 1
ATOM 754 C C . PHE A 1 100 ? -9.542 18.577 -5.639 1.00 53.91 100 PHE A C 1
ATOM 756 O O . PHE A 1 100 ? -9.900 18.035 -6.686 1.00 53.91 100 PHE A O 1
ATOM 763 N N . ASP A 1 101 ? -9.526 19.895 -5.461 1.00 53.19 101 ASP A N 1
ATOM 764 C CA . ASP A 1 101 ? -9.809 20.833 -6.535 1.00 53.19 101 ASP A CA 1
ATOM 765 C C . ASP A 1 101 ? -8.994 20.434 -7.777 1.00 53.19 101 ASP A C 1
ATOM 767 O O . ASP A 1 101 ? -7.764 20.339 -7.743 1.00 53.19 101 ASP A O 1
ATOM 771 N N . ALA A 1 102 ? -9.693 20.155 -8.880 1.00 50.91 102 ALA A N 1
ATOM 772 C CA . ALA A 1 102 ? -9.072 19.774 -10.143 1.00 50.91 102 ALA A CA 1
ATOM 773 C C . ALA A 1 102 ? -8.129 20.871 -10.677 1.00 50.91 102 ALA A C 1
ATOM 775 O O . ALA A 1 102 ? -7.307 20.607 -11.564 1.00 50.91 102 ALA A O 1
ATOM 776 N N . ALA A 1 103 ? -8.239 22.100 -10.160 1.00 55.38 103 ALA A N 1
ATOM 777 C CA . ALA A 1 103 ? -7.304 23.183 -10.408 1.00 55.38 103 ALA A CA 1
ATOM 778 C C . ALA A 1 103 ? -5.977 23.031 -9.642 1.00 55.38 103 ALA A C 1
ATOM 780 O O . ALA A 1 103 ? -4.956 23.473 -10.165 1.00 55.38 103 ALA A O 1
ATOM 781 N N . THR A 1 104 ? -5.950 22.398 -8.462 1.00 52.47 104 THR A N 1
ATOM 782 C CA . THR A 1 104 ? -4.761 22.374 -7.587 1.00 52.47 104 THR A CA 1
ATOM 783 C C . THR A 1 104 ? -4.145 20.996 -7.371 1.00 52.47 104 THR A C 1
ATOM 785 O O . THR A 1 104 ? -2.955 20.924 -7.084 1.00 52.47 104 THR A O 1
ATOM 788 N N . ASN A 1 105 ? -4.882 19.899 -7.566 1.00 55.25 105 ASN A N 1
ATOM 789 C CA . ASN A 1 105 ? -4.346 18.565 -7.294 1.00 55.25 105 ASN A CA 1
ATOM 790 C C . ASN A 1 105 ? -4.895 17.514 -8.268 1.00 55.25 105 ASN A C 1
ATOM 792 O O . ASN A 1 105 ? -5.805 16.729 -7.986 1.00 55.25 105 ASN A O 1
ATOM 796 N N . ARG A 1 106 ? -4.325 17.528 -9.475 1.00 59.91 106 ARG A N 1
ATOM 797 C CA . ARG A 1 106 ? -4.596 16.527 -10.507 1.00 59.91 106 ARG A CA 1
ATOM 798 C C . ARG A 1 106 ? -3.807 15.261 -10.184 1.00 59.91 106 ARG A C 1
ATOM 800 O O . ARG A 1 106 ? -2.594 15.329 -10.034 1.00 59.91 106 ARG A O 1
ATOM 807 N N . ALA A 1 107 ? -4.490 14.116 -10.166 1.00 71.56 107 ALA A N 1
ATOM 808 C CA . ALA A 1 107 ? -3.874 12.789 -10.064 1.00 71.56 107 ALA A CA 1
ATOM 809 C C . ALA A 1 107 ? -3.177 12.501 -8.719 1.00 71.56 107 ALA A C 1
ATOM 811 O O . ALA A 1 107 ? -1.964 12.274 -8.670 1.00 71.56 107 ALA A O 1
ATOM 812 N N . GLN A 1 108 ? -3.955 12.492 -7.633 1.00 80.31 108 GLN A N 1
ATOM 813 C CA . GLN A 1 108 ? -3.480 12.063 -6.321 1.00 80.31 108 GLN A CA 1
ATOM 814 C C . GLN A 1 108 ? -3.962 10.663 -5.966 1.00 80.31 108 GLN A C 1
ATOM 816 O O . GLN A 1 108 ? -5.163 10.424 -5.829 1.00 80.31 108 GLN A O 1
ATOM 821 N N . GLN A 1 109 ? -2.992 9.786 -5.736 1.00 90.25 109 GLN A N 1
ATOM 822 C CA . GLN A 1 109 ? -3.200 8.470 -5.151 1.00 90.25 109 GLN A CA 1
ATOM 823 C C . GLN A 1 109 ? -2.911 8.526 -3.650 1.00 90.25 109 GLN A C 1
ATOM 825 O O . GLN A 1 109 ? -2.246 9.447 -3.162 1.00 90.25 109 GLN A O 1
ATOM 830 N N . SER A 1 110 ? -3.415 7.558 -2.889 1.00 92.50 110 SER A N 1
ATOM 831 C CA . SER A 1 110 ? -3.168 7.518 -1.451 1.00 92.50 110 SER A CA 1
ATOM 832 C C . SER A 1 110 ? -3.258 6.126 -0.840 1.00 92.50 110 SER A C 1
ATOM 834 O O . SER A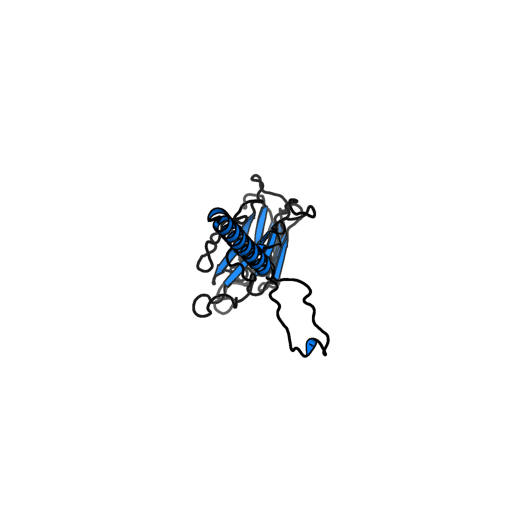 1 110 ? -3.827 5.195 -1.407 1.00 92.50 110 SER A O 1
ATOM 836 N N . LEU A 1 111 ? -2.710 6.005 0.364 1.00 95.56 111 LEU A N 1
ATOM 837 C CA . LEU A 1 111 ? -3.037 4.940 1.302 1.00 95.56 111 LEU A CA 1
ATOM 838 C C . LEU A 1 111 ? -3.893 5.536 2.411 1.00 95.56 111 LEU A C 1
ATOM 840 O O . LEU A 1 111 ? -3.489 6.534 3.006 1.00 95.56 111 LEU A O 1
ATOM 844 N N . SER A 1 112 ? -5.020 4.907 2.729 1.00 95.81 112 SER A N 1
ATOM 845 C CA . SER A 1 112 ? -5.819 5.259 3.907 1.00 95.81 112 SER A CA 1
ATOM 846 C C . SER A 1 112 ? -5.668 4.185 4.972 1.00 95.81 112 SER A C 1
ATOM 848 O O . SER A 1 112 ? -5.953 3.013 4.732 1.00 95.81 112 SER A O 1
ATOM 850 N N . ILE A 1 113 ? -5.221 4.583 6.159 1.00 97.75 113 ILE A N 1
ATOM 851 C CA . ILE A 1 113 ? -5.006 3.686 7.288 1.00 97.75 113 ILE A CA 1
ATOM 852 C C . ILE A 1 113 ? -6.236 3.756 8.183 1.00 97.75 113 ILE A C 1
ATOM 854 O O . ILE A 1 113 ? -6.511 4.788 8.797 1.00 97.75 113 ILE A O 1
ATOM 858 N N . ILE A 1 114 ? -6.957 2.645 8.273 1.00 98.19 114 ILE A N 1
ATOM 859 C CA . ILE A 1 114 ? -8.191 2.509 9.039 1.00 98.19 114 ILE A CA 1
ATOM 860 C C . ILE A 1 114 ? -7.888 1.760 10.335 1.00 98.19 114 ILE A C 1
ATOM 862 O O . ILE A 1 114 ? -7.378 0.639 10.300 1.00 98.19 114 ILE A O 1
ATOM 866 N N . ASP A 1 115 ? -8.239 2.346 11.478 1.00 98.38 115 ASP A N 1
ATOM 867 C CA . ASP A 1 115 ? -8.195 1.653 12.767 1.00 98.38 115 ASP A CA 1
ATOM 868 C C . ASP A 1 115 ? -9.521 0.922 13.012 1.00 98.38 115 ASP A C 1
ATOM 870 O O . ASP A 1 115 ? -10.544 1.537 13.326 1.00 98.38 115 ASP A O 1
ATOM 874 N N . LEU A 1 116 ? -9.507 -0.408 12.893 1.00 98.00 116 LEU A N 1
ATOM 875 C CA . LEU A 1 116 ? -10.682 -1.258 13.115 1.00 98.00 116 LEU A CA 1
ATOM 876 C C . LEU A 1 116 ? -11.088 -1.319 14.596 1.00 98.00 116 LEU A C 1
ATOM 878 O O . LEU A 1 116 ? -12.204 -1.730 14.933 1.00 98.00 116 LEU A O 1
ATOM 882 N N . ASN A 1 117 ? -10.199 -0.894 15.497 1.00 97.19 117 ASN A N 1
ATOM 883 C CA . ASN A 1 117 ? -10.479 -0.826 16.919 1.00 97.19 117 ASN A CA 1
ATOM 884 C C . ASN A 1 117 ? -11.067 0.520 17.355 1.00 97.19 117 ASN A C 1
ATOM 886 O O . ASN A 1 117 ? -11.499 0.627 18.507 1.00 97.19 117 ASN A O 1
ATOM 890 N N . LEU A 1 118 ? -11.160 1.528 16.487 1.00 96.00 118 LEU A N 1
ATOM 891 C CA . LEU A 1 118 ? -11.723 2.812 16.895 1.00 96.00 118 LEU A CA 1
ATOM 892 C C . LEU A 1 118 ? -13.209 2.685 17.292 1.00 96.00 118 LEU A C 1
ATOM 894 O O . LEU A 1 118 ? -13.916 1.742 16.908 1.00 96.00 118 LEU A O 1
ATOM 898 N N . ARG A 1 119 ? -13.661 3.593 18.164 1.00 93.12 119 ARG A N 1
ATOM 899 C CA . ARG A 1 119 ? -15.041 3.684 18.655 1.00 93.12 119 ARG A CA 1
ATOM 900 C C . ARG A 1 119 ? -15.622 5.069 18.356 1.00 93.12 119 ARG A C 1
ATOM 902 O O . ARG A 1 119 ? -14.881 6.043 18.446 1.00 93.12 119 ARG A O 1
ATOM 909 N N . PRO A 1 120 ? -16.931 5.163 18.056 1.00 92.69 120 PRO A N 1
ATOM 910 C CA . PRO A 1 120 ? -17.912 4.068 18.028 1.00 92.69 120 PRO A CA 1
ATOM 911 C C . PRO A 1 120 ? -17.790 3.134 16.808 1.00 92.69 120 PRO A C 1
ATOM 913 O O . PRO A 1 120 ? -18.209 1.983 16.900 1.00 92.69 120 PRO A O 1
ATOM 916 N N . ALA A 1 121 ? -17.145 3.577 15.726 1.00 93.81 121 ALA A N 1
ATOM 917 C CA . ALA A 1 121 ? -16.939 2.814 14.494 1.00 93.81 121 ALA A CA 1
ATOM 918 C C . ALA A 1 121 ? -15.479 2.918 14.002 1.00 93.81 121 ALA A C 1
ATOM 920 O O . ALA A 1 121 ? -14.775 3.845 14.418 1.00 93.81 121 ALA A O 1
ATOM 921 N N . PRO A 1 122 ? -15.021 2.006 13.120 1.00 96.12 122 PRO A N 1
ATOM 922 C CA . PRO A 1 122 ? -13.755 2.158 12.409 1.00 96.12 122 PRO A CA 1
ATOM 923 C C . PRO A 1 122 ? -13.681 3.476 11.635 1.00 96.12 122 PRO A C 1
ATOM 925 O O . PRO A 1 122 ? -14.678 3.925 11.067 1.00 96.12 122 PRO A O 1
ATOM 928 N N . ALA A 1 123 ? -12.492 4.068 11.578 1.00 97.00 123 ALA A N 1
ATOM 929 C CA . ALA A 1 123 ? -12.256 5.324 10.872 1.00 97.00 123 ALA A CA 1
ATOM 930 C C . ALA A 1 123 ? -10.846 5.366 10.280 1.00 97.00 123 ALA A C 1
ATOM 932 O O . ALA A 1 123 ? -9.936 4.706 10.791 1.00 97.00 123 ALA A O 1
ATOM 933 N N . VAL A 1 124 ? -10.668 6.168 9.231 1.00 96.81 124 VAL A N 1
ATOM 934 C CA . VAL A 1 124 ? -9.347 6.530 8.715 1.00 96.81 124 VAL A CA 1
ATOM 935 C C . VAL A 1 124 ? -8.673 7.456 9.720 1.00 96.81 124 VAL A C 1
ATOM 937 O O . VAL A 1 124 ? -9.196 8.523 10.030 1.00 96.81 124 VAL A O 1
ATOM 940 N N . ILE A 1 125 ? -7.518 7.034 10.230 1.00 96.81 125 ILE A N 1
ATOM 941 C CA . ILE A 1 125 ? -6.729 7.774 11.226 1.00 96.81 125 ILE A CA 1
ATOM 942 C C . ILE A 1 125 ? -5.472 8.418 10.636 1.00 96.81 125 ILE A C 1
ATOM 944 O O . ILE A 1 125 ? -4.863 9.280 11.263 1.00 96.81 125 ILE A O 1
ATOM 948 N N . GLN A 1 126 ? -5.077 8.003 9.434 1.00 95.75 126 GLN A N 1
ATOM 949 C CA . GLN A 1 126 ? -3.916 8.523 8.727 1.00 95.75 126 GLN A CA 1
ATOM 950 C C . GLN A 1 126 ? -4.093 8.309 7.224 1.00 95.75 126 GLN A C 1
ATOM 952 O O . GLN A 1 126 ? -4.631 7.285 6.801 1.00 95.75 126 GLN A O 1
ATOM 957 N N . ASN A 1 127 ? -3.575 9.242 6.426 1.00 93.81 127 ASN A N 1
ATOM 958 C CA . ASN A 1 127 ? -3.412 9.074 4.988 1.00 93.81 127 ASN A CA 1
ATOM 959 C C . ASN A 1 127 ? -1.937 9.253 4.600 1.00 93.81 127 ASN A C 1
ATOM 961 O O . ASN A 1 127 ? -1.224 10.044 5.219 1.00 93.81 127 ASN A O 1
ATOM 965 N N . ILE A 1 128 ? -1.492 8.521 3.578 1.00 94.19 128 ILE A N 1
ATOM 966 C CA . ILE A 1 128 ? -0.215 8.741 2.887 1.00 94.19 128 ILE A CA 1
ATOM 967 C C . ILE A 1 128 ? -0.533 9.147 1.456 1.00 94.19 128 ILE A C 1
ATOM 969 O O . ILE A 1 128 ? -1.174 8.373 0.750 1.00 94.19 128 ILE A O 1
ATOM 973 N N . TYR A 1 129 ? -0.118 10.337 1.033 1.00 91.06 129 TYR A N 1
ATOM 974 C CA . TYR A 1 129 ? -0.463 10.880 -0.279 1.00 91.06 129 TYR A CA 1
ATOM 975 C C . TYR A 1 129 ? 0.684 10.729 -1.270 1.00 91.06 129 TYR A C 1
ATOM 977 O O . TYR A 1 129 ? 1.828 11.019 -0.941 1.00 91.06 129 TYR A O 1
ATOM 985 N N . PHE A 1 130 ? 0.353 10.322 -2.492 1.00 90.62 130 PHE A N 1
ATOM 986 C CA . PHE A 1 130 ? 1.265 10.173 -3.621 1.00 90.62 130 PHE A CA 1
ATOM 987 C C . PHE A 1 130 ? 0.795 11.131 -4.722 1.00 90.62 130 PHE A C 1
ATOM 989 O O . PHE A 1 130 ? 0.015 10.731 -5.594 1.00 90.62 130 PHE A O 1
ATOM 996 N N . PRO A 1 131 ? 1.166 12.423 -4.664 1.00 87.06 131 PRO A N 1
ATOM 997 C CA . PRO A 1 131 ? 0.881 13.326 -5.765 1.00 87.06 131 PRO A CA 1
ATOM 998 C C . PRO A 1 131 ? 1.743 12.957 -6.968 1.00 87.06 131 PRO A C 1
ATOM 1000 O O . PRO A 1 131 ? 2.921 12.612 -6.834 1.00 87.06 131 PRO A O 1
ATOM 1003 N N . THR A 1 132 ? 1.170 13.089 -8.161 1.00 82.81 132 THR A N 1
ATOM 1004 C CA . THR A 1 132 ? 1.909 12.896 -9.411 1.00 82.81 132 THR A CA 1
ATOM 1005 C C . THR A 1 132 ? 3.206 13.722 -9.404 1.00 82.81 132 THR A C 1
ATOM 1007 O O . THR A 1 132 ? 3.187 14.904 -9.059 1.00 82.81 132 THR A O 1
ATOM 1010 N N . PRO A 1 133 ? 4.357 13.125 -9.770 1.00 84.69 133 PRO A N 1
ATOM 1011 C CA . PRO A 1 133 ? 4.508 11.858 -10.492 1.00 84.69 133 PRO A CA 1
ATOM 1012 C C . PRO A 1 133 ? 4.672 10.612 -9.611 1.00 84.69 133 PRO A C 1
ATOM 1014 O O . PRO A 1 133 ? 5.064 9.570 -10.141 1.00 84.69 133 PRO A O 1
ATOM 1017 N N . GLN A 1 134 ? 4.445 10.717 -8.299 1.00 90.50 134 GLN A N 1
ATOM 1018 C CA . GLN A 1 134 ? 4.486 9.563 -7.410 1.00 90.50 134 GLN A CA 1
ATOM 1019 C C . GLN A 1 134 ? 3.206 8.747 -7.502 1.00 90.50 134 GLN A C 1
ATOM 1021 O O . GLN A 1 134 ? 2.142 9.283 -7.813 1.00 90.50 134 GLN A O 1
ATOM 1026 N N . SER A 1 135 ? 3.312 7.458 -7.203 1.00 91.69 135 SER A N 1
ATOM 1027 C CA . SER A 1 135 ? 2.174 6.558 -7.288 1.00 91.69 135 SER A CA 1
ATOM 1028 C C . SER A 1 135 ? 2.174 5.440 -6.254 1.00 91.69 135 SER A C 1
ATOM 1030 O O . SER A 1 135 ? 3.208 4.860 -5.926 1.00 91.69 135 SER A O 1
ATOM 1032 N N . ALA A 1 136 ? 0.960 5.113 -5.816 1.00 93.69 136 ALA A N 1
ATOM 1033 C CA . ALA A 1 136 ? 0.563 3.857 -5.207 1.00 93.69 136 ALA A CA 1
ATOM 1034 C C . ALA A 1 136 ? -0.403 3.146 -6.175 1.00 93.69 136 ALA A C 1
ATOM 1036 O O . ALA A 1 136 ? -1.515 3.608 -6.448 1.00 93.69 136 ALA A O 1
ATOM 1037 N N . ASN A 1 137 ? 0.051 2.031 -6.740 1.00 93.50 137 ASN A N 1
ATOM 1038 C CA . ASN A 1 137 ? -0.725 1.200 -7.655 1.00 93.50 137 ASN A CA 1
ATOM 1039 C C . ASN A 1 137 ? -1.648 0.247 -6.869 1.00 93.50 137 ASN A C 1
ATOM 1041 O O . ASN A 1 137 ? -2.026 0.563 -5.753 1.00 93.50 137 ASN A O 1
ATOM 1045 N N . VAL A 1 138 ? -2.058 -0.897 -7.413 1.00 94.62 138 VAL A N 1
ATOM 1046 C CA . VAL A 1 138 ? -3.080 -1.762 -6.795 1.00 94.62 138 VAL A CA 1
ATOM 1047 C C . VAL A 1 138 ? -2.592 -2.512 -5.547 1.00 94.62 138 VAL A C 1
ATOM 1049 O O . VAL A 1 138 ? -3.296 -2.593 -4.542 1.00 94.62 138 VAL A O 1
ATOM 1052 N N . GLY A 1 139 ? -1.420 -3.134 -5.620 1.00 96.38 139 GLY A N 1
ATOM 1053 C CA . GLY A 1 139 ? -0.970 -4.141 -4.666 1.00 96.38 139 GLY A CA 1
ATOM 1054 C C . GLY A 1 139 ? -0.255 -3.549 -3.461 1.00 96.38 139 GLY A C 1
ATOM 1055 O O . GLY A 1 139 ? 0.644 -2.718 -3.610 1.00 96.38 139 GLY A O 1
ATOM 1056 N N . ALA A 1 140 ? -0.604 -4.052 -2.280 1.00 98.44 140 ALA A N 1
ATOM 1057 C CA . ALA A 1 140 ? 0.115 -3.829 -1.036 1.00 98.44 140 ALA A CA 1
ATOM 1058 C C . ALA A 1 140 ? 0.148 -5.120 -0.206 1.00 98.44 140 ALA A C 1
ATOM 1060 O O . ALA A 1 140 ? -0.806 -5.898 -0.230 1.00 98.44 140 ALA A O 1
ATOM 1061 N N . VAL A 1 141 ? 1.235 -5.354 0.530 1.00 98.69 141 VAL A N 1
ATOM 1062 C CA . VAL A 1 141 ? 1.392 -6.540 1.383 1.00 98.69 141 VAL A CA 1
ATOM 1063 C C . VAL A 1 141 ? 2.248 -6.221 2.607 1.00 98.69 141 VAL A C 1
ATOM 1065 O O . VAL A 1 141 ? 3.243 -5.507 2.505 1.00 98.69 141 VAL A O 1
ATOM 1068 N N . PHE A 1 142 ? 1.871 -6.747 3.772 1.00 98.62 142 PHE A N 1
ATOM 1069 C CA . PHE A 1 142 ? 2.709 -6.678 4.970 1.00 98.62 142 PHE A CA 1
ATOM 1070 C C . PHE A 1 142 ? 3.698 -7.838 5.011 1.00 98.62 142 PHE A C 1
ATOM 1072 O O . PHE A 1 142 ? 3.336 -8.971 4.696 1.00 98.62 142 PHE A O 1
ATOM 1079 N N . ALA A 1 143 ? 4.911 -7.573 5.492 1.00 97.38 143 ALA A N 1
ATOM 1080 C CA . ALA A 1 143 ? 5.775 -8.622 6.002 1.00 97.38 143 ALA A CA 1
ATOM 1081 C C . ALA A 1 143 ? 5.046 -9.369 7.138 1.00 97.38 143 ALA A C 1
ATOM 1083 O O . ALA A 1 143 ? 4.454 -8.724 8.009 1.00 97.38 143 ALA A O 1
ATOM 1084 N N . PRO A 1 144 ? 5.052 -10.713 7.139 1.00 96.38 144 PRO A N 1
ATOM 1085 C CA . PRO A 1 144 ? 4.261 -11.496 8.086 1.00 96.38 144 PRO A CA 1
ATOM 1086 C C . PRO A 1 144 ? 4.804 -11.425 9.518 1.00 96.38 144 PRO A C 1
ATOM 1088 O O . PRO A 1 144 ? 4.043 -11.606 10.467 1.00 96.38 144 PRO A O 1
ATOM 1091 N N . GLN A 1 145 ? 6.104 -11.167 9.672 1.00 94.62 145 GLN A N 1
ATOM 1092 C CA . GLN A 1 145 ? 6.780 -11.056 10.961 1.00 94.62 145 GLN A CA 1
ATOM 1093 C C . GLN A 1 145 ? 7.116 -9.595 11.272 1.00 94.62 145 GLN A C 1
ATOM 1095 O O . GLN A 1 145 ? 7.407 -8.829 10.347 1.00 94.62 145 GLN A O 1
ATOM 1100 N N . PRO A 1 146 ? 7.087 -9.196 12.554 1.00 95.44 146 PRO A N 1
ATOM 1101 C CA . PRO A 1 146 ? 7.561 -7.882 12.945 1.00 95.44 146 PRO A CA 1
ATOM 1102 C C . PRO A 1 146 ? 9.087 -7.803 12.810 1.00 95.44 146 PRO A C 1
ATOM 1104 O O . PRO A 1 146 ? 9.808 -8.780 13.013 1.00 95.44 146 PRO A O 1
ATOM 1107 N N . ASN A 1 147 ? 9.573 -6.605 12.518 1.00 93.81 147 ASN A N 1
ATOM 1108 C CA . ASN A 1 147 ? 10.969 -6.216 12.613 1.00 93.81 147 ASN A CA 1
ATOM 1109 C C . ASN A 1 147 ? 11.440 -6.285 14.079 1.00 93.81 147 ASN A C 1
ATOM 1111 O O . ASN A 1 147 ? 10.635 -6.357 15.009 1.00 93.81 147 ASN A O 1
ATOM 1115 N N . GLY A 1 148 ? 12.755 -6.194 14.306 1.00 91.88 148 GLY A N 1
ATOM 1116 C CA . GLY A 1 148 ? 13.333 -6.236 15.658 1.00 91.88 148 GLY A CA 1
ATOM 1117 C C . GLY A 1 148 ? 12.823 -5.143 16.612 1.00 91.88 148 GLY A C 1
ATOM 1118 O O . GLY A 1 148 ? 12.882 -5.320 17.823 1.00 91.88 148 GLY A O 1
ATOM 1119 N N . ASP A 1 149 ? 12.281 -4.041 16.083 1.00 94.00 149 ASP A N 1
ATOM 1120 C CA . ASP A 1 149 ? 11.651 -2.958 16.851 1.00 94.00 149 ASP A CA 1
ATOM 1121 C C . ASP A 1 149 ? 10.138 -3.161 17.087 1.00 94.00 149 ASP A C 1
ATOM 1123 O O . ASP A 1 149 ? 9.465 -2.279 17.621 1.00 94.00 149 ASP A O 1
ATOM 1127 N N . GLY A 1 150 ? 9.587 -4.307 16.678 1.00 95.31 150 GLY A N 1
ATOM 1128 C CA . GLY A 1 150 ? 8.166 -4.638 16.784 1.00 95.31 150 GLY A CA 1
ATOM 1129 C C . GLY A 1 150 ? 7.284 -4.035 15.686 1.00 95.31 150 GLY A C 1
ATOM 1130 O O . GLY A 1 150 ? 6.076 -4.279 15.686 1.00 95.31 150 GLY A O 1
ATOM 1131 N N . SER A 1 151 ? 7.844 -3.256 14.755 1.00 97.50 151 SER A N 1
ATOM 1132 C CA . SER A 1 151 ? 7.091 -2.701 13.628 1.00 97.50 151 SER A CA 1
ATOM 1133 C C . SER A 1 151 ? 6.902 -3.714 12.499 1.00 97.50 151 SER A C 1
ATOM 1135 O O . SER A 1 151 ? 7.702 -4.626 12.348 1.00 97.50 151 SER A O 1
ATOM 1137 N N . PHE A 1 152 ? 5.875 -3.557 11.665 1.00 98.12 152 PHE A N 1
ATOM 1138 C CA . PHE A 1 152 ? 5.694 -4.394 10.472 1.00 98.12 152 PHE A CA 1
ATOM 1139 C C . PHE A 1 152 ? 6.033 -3.621 9.206 1.00 98.12 152 PHE A C 1
ATOM 1141 O O . PHE A 1 152 ? 5.530 -2.518 8.999 1.00 98.12 152 PHE A O 1
ATOM 1148 N N . THR A 1 153 ? 6.838 -4.209 8.325 1.00 98.12 153 THR A N 1
ATOM 1149 C CA . THR A 1 153 ? 7.113 -3.613 7.014 1.00 98.12 153 THR A CA 1
ATOM 1150 C C . THR A 1 153 ? 5.894 -3.760 6.102 1.00 98.12 153 THR A C 1
ATOM 1152 O O . THR A 1 153 ? 5.346 -4.850 5.966 1.00 98.12 153 THR A O 1
ATOM 1155 N N . LEU A 1 154 ? 5.472 -2.671 5.466 1.00 98.69 154 LEU A N 1
ATOM 1156 C CA . LEU A 1 154 ? 4.430 -2.619 4.442 1.00 98.69 154 LEU A CA 1
ATOM 1157 C C . LEU A 1 154 ? 5.076 -2.330 3.087 1.00 98.69 154 LEU A C 1
ATOM 1159 O O . LEU A 1 154 ? 5.705 -1.287 2.916 1.00 98.69 154 LEU A O 1
ATOM 1163 N N . TYR A 1 155 ? 4.879 -3.226 2.126 1.00 98.62 155 TYR A N 1
ATOM 1164 C CA . TYR A 1 155 ? 5.282 -3.042 0.737 1.00 98.62 155 TYR A CA 1
ATOM 1165 C C . TYR A 1 155 ? 4.098 -2.551 -0.087 1.00 98.62 155 TYR A C 1
ATOM 1167 O O . TYR A 1 155 ? 3.009 -3.116 0.011 1.00 98.62 155 TYR A O 1
ATOM 1175 N N . VAL A 1 156 ? 4.310 -1.532 -0.918 1.00 98.50 156 VAL A N 1
ATOM 1176 C CA . VAL A 1 156 ? 3.271 -0.954 -1.782 1.00 98.50 156 VAL A CA 1
ATOM 1177 C C . VAL A 1 156 ? 3.807 -0.809 -3.195 1.00 98.50 156 VAL A C 1
ATOM 1179 O O . VAL A 1 156 ? 4.880 -0.254 -3.419 1.00 98.50 156 VAL A O 1
ATOM 1182 N N . SER A 1 157 ? 3.064 -1.327 -4.164 1.00 98.06 157 SER A N 1
ATOM 1183 C CA . SER A 1 157 ? 3.425 -1.239 -5.575 1.00 98.06 157 SER A CA 1
ATOM 1184 C C . SER A 1 157 ? 3.366 0.210 -6.054 1.00 98.06 157 SER A C 1
ATOM 1186 O O . SER A 1 157 ? 2.410 0.931 -5.786 1.00 98.06 157 SER A O 1
ATOM 1188 N N . GLY A 1 158 ? 4.406 0.653 -6.752 1.00 95.81 158 GLY A N 1
ATOM 1189 C CA . GLY A 1 158 ? 4.571 2.038 -7.176 1.00 95.81 158 GLY A CA 1
ATOM 1190 C C . GLY A 1 158 ? 4.180 2.307 -8.624 1.00 95.81 158 GLY A C 1
ATOM 1191 O O . GLY A 1 158 ? 4.426 3.410 -9.087 1.00 95.81 158 GLY A O 1
ATOM 1192 N N . GLY A 1 159 ? 3.629 1.338 -9.368 1.00 94.19 159 GLY A N 1
ATOM 1193 C CA . GLY A 1 159 ? 3.112 1.544 -10.729 1.00 94.19 159 GLY A CA 1
ATOM 1194 C C . GLY A 1 159 ? 4.099 2.249 -11.659 1.00 94.19 159 GLY A C 1
ATOM 1195 O O . GLY A 1 159 ? 5.169 1.720 -11.950 1.00 94.19 159 GLY A O 1
ATOM 1196 N N . VAL A 1 160 ? 3.762 3.467 -12.099 1.00 90.25 160 VAL A N 1
ATOM 1197 C CA . VAL A 1 160 ? 4.551 4.214 -13.094 1.00 90.25 160 VAL A CA 1
ATOM 1198 C C . VAL A 1 160 ? 5.992 4.475 -12.651 1.00 90.25 160 VAL A C 1
ATOM 1200 O O . VAL A 1 160 ? 6.863 4.692 -13.489 1.00 90.25 160 VAL A O 1
ATOM 1203 N N . GLU A 1 161 ? 6.284 4.469 -11.351 1.00 92.88 161 GLU A N 1
ATOM 1204 C CA . GLU A 1 161 ? 7.633 4.708 -10.831 1.00 92.88 161 GLU A CA 1
ATOM 1205 C C . GLU A 1 161 ? 8.568 3.501 -10.902 1.00 92.88 161 GLU A C 1
ATOM 1207 O O . GLU A 1 161 ? 9.754 3.679 -10.649 1.00 92.88 161 GLU A O 1
ATOM 1212 N N . ASN A 1 162 ? 8.072 2.301 -11.232 1.00 96.00 162 ASN A N 1
ATOM 1213 C CA . ASN A 1 162 ? 8.842 1.052 -11.131 1.00 96.00 162 ASN A CA 1
ATOM 1214 C C . ASN A 1 162 ? 9.501 0.872 -9.754 1.00 96.00 162 ASN A C 1
ATOM 1216 O O . ASN A 1 162 ? 10.612 0.361 -9.630 1.00 96.00 162 ASN A O 1
ATOM 1220 N N . LYS A 1 163 ? 8.787 1.294 -8.710 1.00 96.94 163 LYS A N 1
ATOM 1221 C CA . LYS A 1 163 ? 9.194 1.155 -7.314 1.00 96.94 163 LYS A CA 1
ATOM 1222 C C . LYS A 1 163 ? 8.286 0.180 -6.591 1.00 96.94 163 LYS A C 1
ATOM 1224 O O . LYS A 1 163 ? 7.097 0.101 -6.892 1.00 96.94 163 LYS A O 1
ATOM 1229 N N . ILE A 1 164 ? 8.828 -0.478 -5.578 1.00 98.38 164 ILE A N 1
ATOM 1230 C CA . ILE A 1 164 ? 8.055 -1.004 -4.455 1.00 98.38 164 ILE A CA 1
ATOM 1231 C C . ILE A 1 164 ? 8.381 -0.140 -3.241 1.00 98.38 164 ILE A C 1
ATOM 1233 O O . ILE A 1 164 ? 9.492 -0.209 -2.719 1.00 98.38 164 ILE A O 1
ATOM 1237 N N . TRP A 1 165 ? 7.436 0.687 -2.810 1.00 98.12 165 TRP A N 1
ATOM 1238 C CA . TRP A 1 165 ? 7.575 1.523 -1.622 1.00 98.12 165 TRP A CA 1
ATOM 1239 C C . TRP A 1 165 ? 7.589 0.677 -0.352 1.00 98.12 165 TRP A C 1
ATOM 1241 O O . TRP A 1 165 ? 6.894 -0.337 -0.275 1.00 98.12 165 TRP A O 1
ATOM 1251 N N . GLN A 1 166 ? 8.357 1.111 0.645 1.00 97.94 166 GLN A N 1
ATOM 1252 C CA . GLN A 1 166 ? 8.483 0.456 1.941 1.00 97.94 166 GLN A CA 1
ATOM 1253 C C . GLN A 1 166 ? 8.102 1.426 3.057 1.00 97.94 166 GLN A C 1
ATOM 1255 O O . GLN A 1 166 ? 8.713 2.480 3.220 1.00 97.94 166 GLN A O 1
ATOM 1260 N N . PHE A 1 167 ? 7.124 1.029 3.860 1.00 98.50 167 PHE A N 1
ATOM 1261 C CA . PHE A 1 167 ? 6.699 1.750 5.053 1.00 98.50 167 PHE A CA 1
ATOM 1262 C C . PHE A 1 167 ? 6.810 0.859 6.289 1.00 98.50 167 PHE A C 1
ATOM 1264 O O . PHE A 1 167 ? 6.857 -0.364 6.180 1.00 98.50 167 PHE A O 1
ATOM 1271 N N . SER A 1 168 ? 6.823 1.462 7.472 1.00 98.19 168 SER A N 1
ATOM 1272 C CA . SER A 1 168 ? 6.800 0.764 8.757 1.00 98.19 168 SER A CA 1
ATOM 1273 C C . SER A 1 168 ? 5.482 1.045 9.473 1.00 98.19 168 SER A C 1
ATOM 1275 O O . SER A 1 168 ? 5.065 2.194 9.588 1.00 98.19 168 SER A O 1
ATOM 1277 N N . LEU A 1 169 ? 4.818 -0.009 9.945 1.00 98.62 169 LEU A N 1
ATOM 1278 C CA . LEU A 1 169 ? 3.629 0.054 10.785 1.00 98.62 169 LEU A CA 1
ATOM 1279 C C . LEU A 1 169 ? 4.012 -0.143 12.250 1.00 98.62 169 LEU A C 1
ATOM 1281 O O . LEU A 1 169 ? 4.406 -1.237 12.654 1.00 98.62 169 LEU A O 1
ATOM 1285 N N . ARG A 1 170 ? 3.802 0.888 13.064 1.00 98.25 170 ARG A N 1
ATOM 1286 C CA . ARG A 1 170 ? 3.915 0.848 14.523 1.00 98.25 170 ARG A CA 1
ATOM 1287 C C . ARG A 1 170 ? 2.536 0.699 15.148 1.00 98.25 170 ARG A C 1
ATOM 1289 O O . ARG A 1 170 ? 1.735 1.634 15.176 1.00 98.25 170 ARG A O 1
ATOM 1296 N N . VAL A 1 171 ? 2.263 -0.496 15.661 1.00 97.75 171 VAL A N 1
ATOM 1297 C CA . VAL A 1 171 ? 0.970 -0.839 16.260 1.00 97.75 171 VAL A CA 1
ATOM 1298 C C . VAL A 1 171 ? 0.700 0.036 17.483 1.00 97.75 171 VAL A C 1
ATOM 1300 O O . VAL A 1 171 ? 1.532 0.155 18.376 1.00 97.75 171 VAL A O 1
ATOM 1303 N N . GLY A 1 172 ? -0.482 0.647 17.533 1.00 95.94 172 GLY A N 1
ATOM 1304 C CA . GLY A 1 172 ? -0.923 1.487 18.646 1.00 95.94 172 GLY A CA 1
ATOM 1305 C C . GLY A 1 172 ? -0.433 2.935 18.610 1.00 95.94 172 GLY A C 1
ATOM 1306 O O . GLY A 1 172 ? -0.923 3.734 19.406 1.00 95.94 172 GLY A O 1
ATOM 1307 N N . ALA A 1 173 ? 0.466 3.302 17.693 1.00 96.50 173 ALA A N 1
ATOM 1308 C CA . ALA A 1 173 ? 0.865 4.694 17.521 1.00 96.50 173 ALA A CA 1
ATOM 1309 C C . ALA A 1 173 ? -0.286 5.535 16.938 1.00 96.50 173 ALA A C 1
ATOM 1311 O O . ALA A 1 173 ? -1.111 5.037 16.171 1.00 96.50 173 ALA A O 1
ATOM 1312 N N . GLN A 1 174 ? -0.321 6.826 17.289 1.00 92.56 174 GLN A N 1
ATOM 1313 C CA . GLN A 1 174 ? -1.315 7.777 16.774 1.00 92.56 174 GLN A CA 1
ATOM 1314 C C . GLN A 1 174 ? -1.206 7.948 15.252 1.00 92.56 174 GLN A C 1
ATOM 1316 O O . GLN A 1 174 ? -2.219 8.011 14.562 1.00 92.56 174 GLN A O 1
ATOM 1321 N N . THR A 1 175 ? 0.029 7.955 14.749 1.00 94.81 175 THR A N 1
ATOM 1322 C CA . THR A 1 175 ? 0.374 7.971 13.325 1.00 94.81 175 THR A CA 1
ATOM 1323 C C . THR A 1 175 ? 1.112 6.666 13.025 1.00 94.81 175 THR A C 1
ATOM 1325 O O . THR A 1 175 ? 2.336 6.609 13.169 1.00 94.81 175 THR A O 1
ATOM 1328 N N . PRO A 1 176 ? 0.383 5.575 12.745 1.00 97.56 176 PRO A N 1
ATOM 1329 C CA . PRO A 1 176 ? 0.949 4.231 12.764 1.00 97.56 176 PRO A CA 1
ATOM 1330 C C . PRO A 1 176 ? 1.873 3.923 11.585 1.00 97.56 176 PRO A C 1
ATOM 1332 O O . PRO A 1 176 ? 2.745 3.080 11.744 1.00 97.56 176 PRO A O 1
ATOM 1335 N N . ILE A 1 177 ? 1.722 4.575 10.431 1.00 98.00 177 ILE A N 1
ATOM 1336 C CA . ILE A 1 177 ? 2.591 4.379 9.268 1.00 98.00 177 ILE A CA 1
ATOM 1337 C C . ILE A 1 177 ? 3.697 5.435 9.231 1.00 98.00 177 ILE A C 1
ATOM 1339 O O . ILE A 1 177 ? 3.423 6.637 9.293 1.00 98.00 177 ILE A O 1
ATOM 1343 N N . THR A 1 178 ? 4.943 4.991 9.075 1.00 96.88 178 THR A N 1
ATOM 1344 C CA . THR A 1 178 ? 6.111 5.847 8.852 1.00 96.88 178 THR A CA 1
ATOM 1345 C C . THR A 1 178 ? 6.866 5.466 7.569 1.00 96.88 178 THR A C 1
ATOM 1347 O O . THR A 1 178 ? 6.916 4.286 7.215 1.00 96.88 178 THR A O 1
ATOM 1350 N N . PRO A 1 179 ? 7.480 6.438 6.871 1.00 95.94 179 PRO A N 1
ATOM 1351 C CA . PRO A 1 179 ? 7.399 7.879 7.134 1.00 95.94 179 PRO A CA 1
ATOM 1352 C C . PRO A 1 179 ? 5.979 8.436 6.906 1.00 95.94 179 PRO A C 1
ATOM 1354 O O . PRO A 1 179 ? 5.220 7.877 6.112 1.00 95.94 179 PRO A O 1
ATOM 1357 N N . PRO A 1 180 ? 5.580 9.491 7.642 1.00 92.88 180 PRO A N 1
ATOM 1358 C CA . PRO A 1 180 ? 4.268 10.103 7.473 1.00 92.88 180 PRO A CA 1
ATOM 1359 C C . PRO A 1 180 ? 4.211 10.957 6.197 1.00 92.88 180 PRO A C 1
ATOM 1361 O O . PRO A 1 180 ? 5.236 11.368 5.662 1.00 92.88 180 PRO A O 1
ATOM 1364 N N . SER A 1 181 ? 2.998 11.291 5.757 1.00 88.69 181 SER A N 1
ATOM 1365 C CA . SER A 1 181 ? 2.744 12.302 4.726 1.00 88.69 181 SER A CA 1
ATOM 1366 C C . SER A 1 181 ? 2.013 13.475 5.389 1.00 88.69 181 SER A C 1
ATOM 1368 O O . SER A 1 181 ? 0.880 13.289 5.839 1.00 88.69 181 SER A O 1
ATOM 1370 N N . PRO A 1 182 ? 2.639 14.662 5.520 1.00 79.06 182 PRO A N 1
ATOM 1371 C CA . PRO A 1 182 ? 2.025 15.794 6.221 1.00 79.06 182 PRO A CA 1
ATOM 1372 C C . PRO A 1 182 ? 0.759 16.355 5.550 1.00 79.06 182 PRO A C 1
ATOM 1374 O O . PRO A 1 182 ? 0.053 17.149 6.165 1.00 79.06 182 PRO A O 1
ATOM 1377 N N . GLY A 1 183 ? 0.455 15.955 4.311 1.00 83.44 183 GLY A N 1
ATOM 1378 C CA . GLY A 1 183 ? -0.734 16.400 3.590 1.00 83.44 183 GLY A CA 1
ATOM 1379 C C . GLY A 1 183 ? -0.704 16.074 2.093 1.00 83.44 183 GLY A C 1
ATOM 1380 O O . GLY A 1 183 ? 0.271 15.503 1.602 1.00 83.44 183 GLY A O 1
ATOM 1381 N N . PRO A 1 184 ? -1.759 16.445 1.354 1.00 80.06 184 PRO A N 1
ATOM 1382 C CA . PRO A 1 184 ? -1.879 16.157 -0.074 1.00 80.06 184 PRO A CA 1
ATOM 1383 C C . PRO A 1 184 ? -0.818 16.864 -0.933 1.00 80.06 184 PRO A C 1
ATOM 1385 O O . PRO A 1 184 ? -0.403 16.312 -1.945 1.00 80.06 184 PRO A O 1
ATOM 1388 N N . ASP A 1 185 ? -0.310 18.021 -0.512 1.00 78.88 185 ASP A N 1
ATOM 1389 C CA . ASP A 1 185 ? 0.715 18.778 -1.251 1.00 78.88 185 ASP A CA 1
ATOM 1390 C C . ASP A 1 185 ? 2.150 18.343 -0.892 1.00 78.88 185 ASP A C 1
ATOM 1392 O O . ASP A 1 185 ? 3.106 19.110 -1.020 1.00 78.88 185 ASP A O 1
ATOM 1396 N N . THR A 1 186 ? 2.317 17.115 -0.392 1.00 81.50 186 THR A N 1
ATOM 1397 C CA . THR A 1 186 ? 3.608 16.589 0.076 1.00 81.50 186 THR A CA 1
ATOM 1398 C C . THR A 1 186 ? 4.108 15.455 -0.793 1.00 81.50 186 THR A C 1
ATOM 1400 O O . THR A 1 186 ? 3.331 14.776 -1.451 1.00 81.50 186 THR A O 1
ATOM 1403 N N . LYS A 1 187 ? 5.420 15.221 -0.779 1.00 85.50 187 LYS A N 1
ATOM 1404 C CA . LYS A 1 187 ? 6.026 14.078 -1.460 1.00 85.50 187 LYS A CA 1
ATOM 1405 C C . LYS A 1 187 ? 6.308 12.965 -0.465 1.00 85.50 187 LYS A C 1
ATOM 1407 O O . LYS A 1 187 ? 6.739 13.221 0.657 1.00 85.50 187 LYS A O 1
ATOM 1412 N N . VAL A 1 188 ? 6.099 11.728 -0.896 1.00 90.00 188 VAL A N 1
ATOM 1413 C CA . VAL A 1 188 ? 6.522 10.553 -0.135 1.00 90.00 188 VAL A CA 1
ATOM 1414 C C . VAL A 1 188 ? 8.041 10.460 -0.184 1.00 90.00 188 VAL A C 1
ATOM 1416 O O . VAL A 1 188 ? 8.620 10.291 -1.258 1.00 90.00 188 VAL A O 1
ATOM 1419 N N . GLU A 1 189 ? 8.673 10.510 0.984 1.00 92.25 189 GLU A N 1
ATOM 1420 C CA . GLU A 1 189 ? 10.108 10.276 1.179 1.00 92.25 189 GLU A CA 1
ATOM 1421 C C . GLU A 1 189 ? 10.323 8.959 1.935 1.00 92.25 189 GLU A C 1
ATOM 1423 O O . GLU A 1 189 ? 10.795 8.934 3.068 1.00 92.25 189 GLU A O 1
ATOM 1428 N N . ALA A 1 190 ? 9.912 7.850 1.317 1.00 94.75 190 ALA A N 1
ATOM 1429 C CA . ALA A 1 190 ? 10.024 6.507 1.881 1.00 94.75 190 ALA A CA 1
ATOM 1430 C C . ALA A 1 190 ? 11.122 5.684 1.189 1.00 94.75 190 ALA A C 1
ATOM 1432 O O . ALA A 1 190 ? 11.381 5.892 -0.002 1.00 94.75 190 ALA A O 1
ATOM 1433 N N . PRO A 1 191 ? 11.750 4.718 1.888 1.00 96.50 191 PRO A N 1
ATOM 1434 C CA . PRO A 1 191 ? 12.591 3.722 1.237 1.00 96.50 191 PRO A CA 1
ATOM 1435 C C . PRO A 1 191 ? 11.811 2.958 0.162 1.00 96.50 191 PRO A C 1
ATOM 1437 O O . PRO A 1 191 ? 10.593 2.783 0.255 1.00 96.50 191 PRO A O 1
ATOM 1440 N N . PHE A 1 192 ? 12.510 2.492 -0.868 1.00 97.00 192 PHE A N 1
ATOM 1441 C CA . PHE A 1 192 ? 11.899 1.719 -1.939 1.00 97.00 192 PHE A CA 1
ATOM 1442 C C . PHE A 1 192 ? 12.869 0.707 -2.541 1.00 97.00 192 PHE A C 1
ATOM 1444 O O . PHE A 1 192 ? 14.088 0.824 -2.429 1.00 97.00 192 PHE A O 1
ATOM 1451 N N . ILE A 1 193 ? 12.294 -0.272 -3.232 1.00 97.31 193 ILE A N 1
ATOM 1452 C CA . ILE A 1 193 ? 13.000 -1.227 -4.079 1.00 97.31 193 ILE A CA 1
ATOM 1453 C C . ILE A 1 193 ? 12.800 -0.796 -5.529 1.00 97.31 193 ILE A C 1
ATOM 1455 O O . ILE A 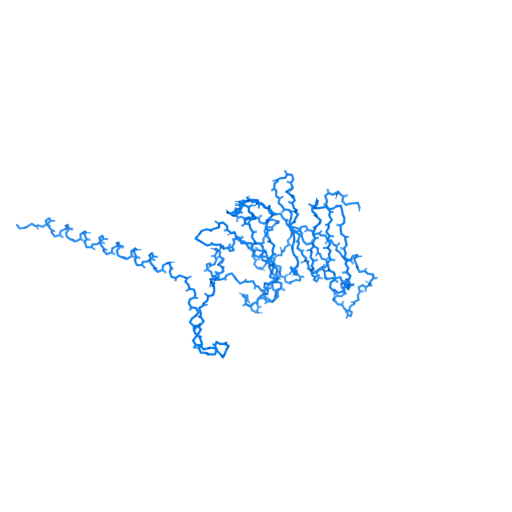1 193 ? 11.655 -0.688 -5.969 1.00 97.31 193 ILE A O 1
ATOM 1459 N N . ASP A 1 194 ? 13.884 -0.544 -6.260 1.00 96.56 194 ASP A N 1
ATOM 1460 C CA . ASP A 1 194 ? 13.813 -0.345 -7.709 1.00 96.56 194 ASP A CA 1
ATOM 1461 C C . ASP A 1 194 ? 13.607 -1.698 -8.397 1.00 96.56 194 ASP A C 1
ATOM 1463 O O . ASP A 1 194 ? 14.358 -2.646 -8.165 1.00 96.56 194 ASP A O 1
ATOM 1467 N N . VAL A 1 195 ? 12.568 -1.787 -9.223 1.00 97.25 195 VAL A N 1
ATOM 1468 C CA . VAL A 1 195 ? 12.236 -2.985 -10.002 1.00 97.25 195 VAL A CA 1
ATOM 1469 C C . VAL A 1 195 ? 12.344 -2.752 -11.506 1.00 97.25 195 VAL A C 1
ATOM 1471 O O . VAL A 1 195 ? 11.899 -3.583 -12.292 1.00 97.25 195 VAL A O 1
ATOM 1474 N N . SER A 1 196 ? 12.970 -1.654 -11.940 1.00 95.50 196 SER A N 1
ATOM 1475 C CA . SER A 1 196 ? 13.188 -1.353 -13.362 1.00 95.50 196 SER A CA 1
ATOM 1476 C C . SER A 1 196 ? 13.934 -2.475 -14.096 1.00 95.50 196 SER A C 1
ATOM 1478 O O . SER A 1 196 ? 13.666 -2.723 -15.271 1.00 95.50 196 SER A O 1
ATOM 1480 N N . GLY A 1 197 ? 14.804 -3.206 -13.388 1.00 95.00 197 GLY A N 1
ATOM 1481 C CA . GLY A 1 197 ? 15.540 -4.363 -13.908 1.00 95.00 197 GLY A CA 1
ATOM 1482 C C . GLY A 1 197 ? 14.688 -5.597 -14.234 1.00 95.00 197 GLY A C 1
ATOM 1483 O O . GLY A 1 197 ? 15.209 -6.555 -14.796 1.00 95.00 197 GLY A O 1
ATOM 1484 N N . PHE A 1 198 ? 13.388 -5.601 -13.921 1.00 96.06 198 PHE A N 1
ATOM 1485 C CA . PHE A 1 198 ? 12.477 -6.659 -14.375 1.00 96.06 198 PHE A CA 1
ATOM 1486 C C . PHE A 1 198 ? 12.108 -6.545 -15.858 1.00 96.06 198 PHE A C 1
ATOM 1488 O O . PHE A 1 198 ? 11.587 -7.502 -16.428 1.00 96.06 198 PHE A O 1
ATOM 1495 N N . SER A 1 199 ? 12.399 -5.411 -16.500 1.00 93.50 199 SER A N 1
ATOM 1496 C CA . SER A 1 199 ? 12.259 -5.275 -17.947 1.00 93.50 199 SER A CA 1
ATOM 1497 C C . SER A 1 199 ? 13.506 -5.776 -18.672 1.00 93.50 199 SER A C 1
ATOM 1499 O O . SER A 1 199 ? 14.624 -5.392 -18.334 1.00 93.50 199 SER A O 1
ATOM 1501 N N . LYS A 1 200 ? 13.305 -6.561 -19.735 1.00 88.88 200 LYS A N 1
ATOM 1502 C CA . LYS A 1 200 ? 14.344 -6.850 -20.742 1.00 88.88 200 LYS A CA 1
ATOM 1503 C C . LYS A 1 200 ? 14.388 -5.799 -21.851 1.00 88.88 200 LYS A C 1
ATOM 1505 O O . LYS A 1 200 ? 15.398 -5.667 -22.536 1.00 88.88 200 LYS A O 1
ATOM 1510 N N . GLU A 1 201 ? 13.298 -5.056 -22.015 1.00 89.06 201 GLU A N 1
ATOM 1511 C CA . GLU A 1 201 ? 13.169 -4.012 -23.020 1.00 89.06 201 GLU A CA 1
ATOM 1512 C C . GLU A 1 201 ? 13.857 -2.729 -22.563 1.00 89.06 201 GLU A C 1
ATOM 1514 O O . GLU A 1 201 ? 13.767 -2.328 -21.395 1.00 89.06 201 GLU A O 1
ATOM 1519 N N . THR A 1 202 ? 14.514 -2.061 -23.511 1.00 88.25 202 THR A N 1
ATOM 1520 C CA . THR A 1 202 ? 15.166 -0.773 -23.265 1.00 88.25 202 THR A CA 1
ATOM 1521 C C . THR A 1 202 ? 14.105 0.329 -23.157 1.00 88.25 202 THR A C 1
ATOM 1523 O O . THR A 1 202 ? 13.208 0.386 -24.004 1.00 88.25 202 THR A O 1
ATOM 1526 N N . PRO A 1 203 ? 14.187 1.233 -22.161 1.00 91.75 203 PRO A N 1
ATOM 1527 C CA . PRO A 1 203 ? 13.297 2.386 -22.094 1.00 91.75 203 PRO A CA 1
ATOM 1528 C C . PRO A 1 203 ? 13.347 3.220 -23.382 1.00 91.75 203 PRO A C 1
ATOM 1530 O O . PRO A 1 203 ? 14.417 3.436 -23.951 1.00 91.75 203 PRO A O 1
ATOM 1533 N N . THR A 1 204 ? 12.188 3.686 -23.848 1.00 88.38 204 THR A N 1
ATOM 1534 C CA . THR A 1 204 ? 12.075 4.474 -25.083 1.00 88.38 204 THR A CA 1
ATOM 1535 C C . THR A 1 204 ? 11.170 5.690 -24.890 1.00 88.38 204 THR 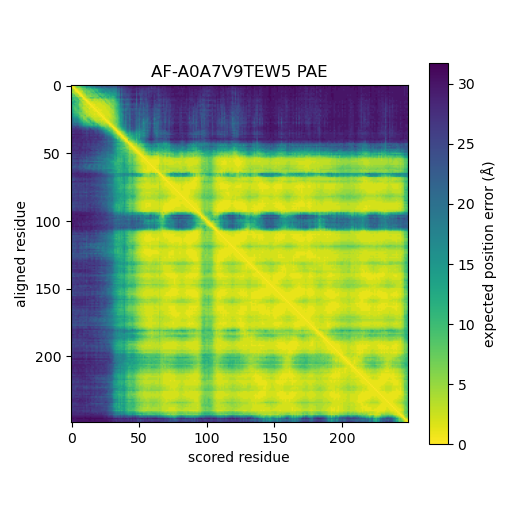A C 1
ATOM 1537 O O . THR A 1 204 ? 10.109 5.559 -24.278 1.00 88.38 204 THR A O 1
ATOM 1540 N N . PRO A 1 205 ? 11.487 6.868 -25.467 1.00 89.19 205 PRO A N 1
ATOM 1541 C CA . PRO A 1 205 ? 10.611 8.042 -25.397 1.00 89.19 205 PRO A CA 1
ATOM 1542 C C . PRO A 1 205 ? 9.216 7.823 -25.995 1.00 89.19 205 PRO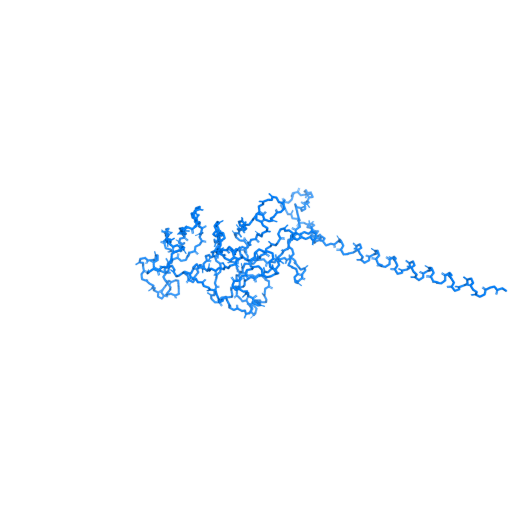 A C 1
ATOM 1544 O O . PRO A 1 205 ? 8.306 8.600 -25.729 1.00 89.19 205 PRO A O 1
ATOM 1547 N N . ARG A 1 206 ? 9.035 6.770 -26.804 1.00 88.12 206 ARG A N 1
ATOM 1548 C CA . ARG A 1 206 ? 7.755 6.426 -27.439 1.00 88.12 206 ARG A CA 1
ATOM 1549 C C . ARG A 1 206 ? 6.799 5.656 -26.523 1.00 88.12 206 ARG A C 1
ATOM 1551 O O . ARG A 1 206 ? 5.657 5.440 -26.915 1.00 88.12 206 ARG A O 1
ATOM 1558 N N . TYR A 1 207 ? 7.245 5.219 -25.345 1.00 83.19 207 TYR A N 1
ATOM 1559 C CA . TYR A 1 207 ? 6.456 4.382 -24.444 1.00 83.19 207 TYR A CA 1
ATOM 1560 C C . TYR A 1 207 ? 6.753 4.687 -22.971 1.00 83.19 207 TYR A C 1
ATOM 1562 O O . TYR A 1 207 ? 7.900 4.924 -22.602 1.00 83.19 207 TYR A O 1
ATOM 1570 N N . ASN A 1 208 ? 5.719 4.678 -22.122 1.00 82.62 208 ASN A N 1
ATOM 1571 C CA . ASN A 1 208 ? 5.828 4.826 -20.662 1.00 82.62 208 ASN A CA 1
ATOM 1572 C C . ASN A 1 208 ? 6.754 5.977 -20.198 1.00 82.62 208 ASN A C 1
ATOM 1574 O O . ASN A 1 208 ? 7.520 5.833 -19.247 1.00 82.62 208 ASN A O 1
ATOM 1578 N N . ASN A 1 209 ? 6.729 7.117 -20.901 1.00 86.94 209 ASN A N 1
ATOM 1579 C CA . ASN A 1 209 ? 7.570 8.287 -20.618 1.00 86.94 209 ASN A CA 1
ATOM 1580 C C . ASN A 1 209 ? 9.069 7.958 -20.463 1.00 86.94 209 ASN A C 1
ATOM 1582 O O . ASN A 1 209 ? 9.730 8.487 -19.569 1.00 86.94 209 ASN A O 1
ATOM 1586 N N . ASN A 1 210 ? 9.601 7.074 -21.316 1.00 90.12 210 ASN A N 1
ATOM 1587 C CA . ASN A 1 210 ? 11.000 6.640 -21.282 1.00 90.12 210 ASN A CA 1
ATOM 1588 C C . ASN A 1 210 ? 11.416 5.927 -19.981 1.00 90.12 210 ASN A C 1
ATOM 1590 O O . ASN A 1 210 ? 12.594 5.920 -19.626 1.00 90.12 210 ASN A O 1
ATOM 1594 N N . ARG A 1 211 ? 10.465 5.325 -19.257 1.00 90.56 211 ARG A N 1
ATOM 1595 C CA . ARG A 1 211 ? 10.735 4.416 -18.134 1.00 90.56 211 ARG A CA 1
ATOM 1596 C C . ARG A 1 211 ? 10.700 2.971 -18.615 1.00 90.56 211 ARG A C 1
ATOM 1598 O O . ARG A 1 211 ? 9.975 2.647 -19.556 1.00 90.56 211 ARG A O 1
ATOM 1605 N N . ALA A 1 212 ? 11.449 2.095 -17.943 1.00 94.31 212 ALA A N 1
ATOM 1606 C CA . ALA A 1 212 ? 11.399 0.661 -18.214 1.00 94.31 212 ALA A CA 1
ATOM 1607 C C . ALA A 1 212 ? 9.937 0.163 -18.158 1.00 94.31 212 ALA A C 1
ATOM 1609 O O . ALA A 1 212 ? 9.205 0.551 -17.239 1.00 94.31 212 ALA A O 1
ATOM 1610 N N . PRO A 1 213 ? 9.467 -0.637 -19.127 1.00 93.81 213 PRO A N 1
ATOM 1611 C CA . PRO A 1 213 ? 8.090 -1.119 -19.165 1.00 93.81 213 PRO A CA 1
ATOM 1612 C C . PRO A 1 213 ? 7.870 -2.238 -18.133 1.00 93.81 213 PRO A C 1
ATOM 1614 O O . PRO A 1 213 ? 7.774 -3.401 -18.486 1.00 93.81 213 PRO A O 1
ATOM 1617 N N . VAL A 1 214 ? 7.822 -1.899 -16.839 1.00 95.94 214 VAL A N 1
ATOM 1618 C CA . VAL A 1 214 ? 7.579 -2.866 -15.749 1.00 95.94 214 VAL A CA 1
ATOM 1619 C C . VAL A 1 214 ? 6.190 -2.657 -15.161 1.00 95.94 214 VAL A C 1
ATOM 1621 O O . VAL A 1 214 ? 5.327 -3.522 -15.296 1.00 95.94 214 VAL A O 1
ATOM 1624 N N . TYR A 1 215 ? 5.956 -1.487 -14.557 1.00 95.50 215 TYR A N 1
ATOM 1625 C CA . TYR A 1 215 ? 4.686 -1.117 -13.927 1.00 95.50 215 TYR A CA 1
ATOM 1626 C C . TYR A 1 215 ? 4.218 -2.156 -12.883 1.00 95.50 215 TYR A C 1
ATOM 1628 O O . TYR A 1 215 ? 3.237 -2.884 -13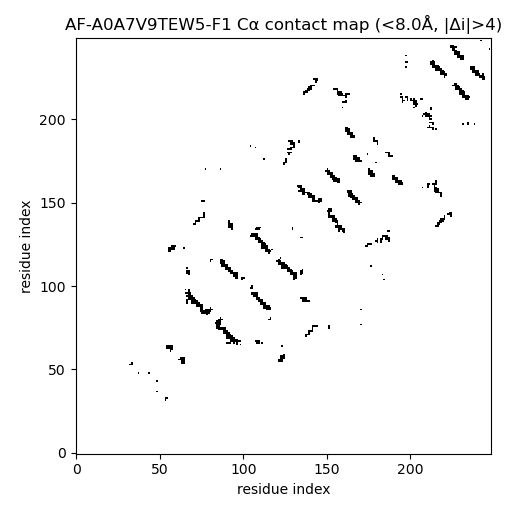.102 1.00 95.50 215 TYR A O 1
ATOM 1636 N N . PRO A 1 216 ? 4.929 -2.280 -11.741 1.00 97.62 216 PRO A N 1
ATOM 1637 C CA . PRO A 1 216 ? 4.552 -3.211 -10.682 1.00 97.62 216 PRO A CA 1
ATOM 1638 C C . PRO A 1 216 ? 3.131 -2.918 -10.197 1.00 97.62 216 PRO A C 1
ATOM 1640 O O . PRO A 1 216 ? 2.797 -1.771 -9.886 1.00 97.62 216 PRO A O 1
ATOM 1643 N N . THR A 1 217 ? 2.296 -3.957 -10.151 1.00 96.50 217 THR A N 1
ATOM 1644 C CA . THR A 1 217 ? 0.858 -3.849 -9.868 1.00 96.50 217 THR A CA 1
ATOM 1645 C C . THR A 1 217 ? 0.430 -4.729 -8.709 1.00 96.50 217 THR A C 1
ATOM 1647 O O . THR A 1 217 ? 0.012 -4.208 -7.687 1.00 96.50 217 THR A O 1
ATOM 1650 N N . GLY A 1 218 ? 0.525 -6.051 -8.833 1.00 97.19 218 GLY A N 1
ATOM 1651 C CA . GLY A 1 218 ? 0.173 -6.980 -7.755 1.00 97.19 218 GLY A CA 1
ATOM 1652 C C . GLY A 1 218 ? 1.389 -7.332 -6.906 1.00 97.19 218 GLY A C 1
ATOM 1653 O O . GLY A 1 218 ? 2.486 -7.446 -7.451 1.00 97.19 218 GLY A O 1
ATOM 1654 N N . LEU A 1 219 ? 1.190 -7.535 -5.600 1.00 98.50 219 LEU A N 1
ATOM 1655 C CA . LEU A 1 219 ? 2.230 -7.994 -4.676 1.00 98.50 219 LEU A CA 1
ATOM 1656 C C . LEU A 1 219 ? 1.746 -9.187 -3.855 1.00 98.50 219 LEU A C 1
ATOM 1658 O O . LEU A 1 219 ? 0.613 -9.199 -3.377 1.00 98.50 219 LEU A O 1
ATOM 1662 N N . ALA A 1 220 ? 2.639 -10.147 -3.645 1.00 98.31 220 ALA A N 1
ATOM 1663 C CA . ALA A 1 220 ? 2.487 -11.215 -2.666 1.00 98.31 220 ALA A CA 1
ATOM 1664 C C . ALA A 1 220 ? 3.832 -11.460 -1.978 1.00 98.31 220 ALA A C 1
ATOM 1666 O O . ALA A 1 220 ? 4.879 -11.240 -2.581 1.00 98.31 220 ALA A O 1
ATOM 1667 N N . ILE A 1 221 ? 3.815 -11.920 -0.730 1.00 98.00 221 ILE A N 1
ATOM 1668 C CA . ILE A 1 221 ? 5.030 -12.232 0.026 1.00 98.00 221 ILE A CA 1
ATOM 1669 C C . ILE A 1 221 ? 4.986 -13.678 0.516 1.00 98.00 221 ILE A C 1
ATOM 1671 O O . ILE A 1 221 ? 3.915 -14.195 0.844 1.00 98.00 221 ILE A O 1
ATOM 1675 N N . SER A 1 222 ? 6.140 -14.339 0.546 1.00 97.31 222 SER A N 1
ATOM 1676 C CA . SER A 1 222 ? 6.287 -15.664 1.143 1.00 97.31 222 SER A CA 1
ATOM 1677 C C . SER A 1 222 ? 5.982 -15.639 2.645 1.00 97.31 222 SER A C 1
ATOM 1679 O O . SER A 1 222 ? 6.116 -14.616 3.318 1.00 97.31 222 SER A O 1
ATOM 1681 N N . ALA A 1 223 ? 5.576 -16.785 3.196 1.00 95.00 223 ALA A N 1
ATOM 1682 C CA . ALA A 1 223 ? 5.193 -16.901 4.607 1.00 95.00 223 ALA A CA 1
ATOM 1683 C C . ALA A 1 223 ? 6.348 -16.619 5.588 1.00 95.00 223 ALA A C 1
ATOM 1685 O O . ALA A 1 223 ? 6.106 -16.181 6.712 1.00 95.00 223 ALA A O 1
ATOM 1686 N N . ASP A 1 224 ? 7.592 -16.847 5.162 1.00 92.81 224 ASP A N 1
ATOM 1687 C CA . ASP A 1 224 ? 8.808 -16.497 5.905 1.00 92.81 224 ASP A CA 1
ATOM 1688 C C . ASP A 1 224 ? 9.186 -15.007 5.782 1.00 92.81 224 ASP A C 1
ATOM 1690 O O . ASP A 1 224 ? 10.088 -14.534 6.469 1.00 92.81 224 ASP A O 1
ATOM 1694 N N . GLY A 1 225 ? 8.495 -14.254 4.921 1.00 94.50 225 GLY A N 1
ATOM 1695 C CA . GLY A 1 225 ? 8.739 -12.840 4.671 1.00 94.50 225 GLY A CA 1
ATOM 1696 C C . GLY A 1 225 ? 10.011 -12.527 3.882 1.00 94.50 225 GLY A C 1
ATOM 1697 O O . GLY A 1 225 ? 10.354 -11.353 3.787 1.00 94.50 225 GLY A O 1
ATOM 1698 N N . ASN A 1 226 ? 10.725 -13.518 3.334 1.00 94.12 226 ASN A N 1
ATOM 1699 C CA . ASN A 1 226 ? 12.014 -13.284 2.670 1.00 94.12 226 ASN A CA 1
ATOM 1700 C C . ASN A 1 226 ? 11.910 -13.064 1.149 1.00 94.12 226 ASN A C 1
ATOM 1702 O O . ASN A 1 226 ? 12.878 -12.620 0.529 1.00 94.12 226 ASN A O 1
ATOM 1706 N N . THR A 1 227 ? 10.759 -13.358 0.538 1.00 97.38 227 THR A N 1
ATOM 1707 C CA . THR A 1 227 ? 10.568 -13.282 -0.915 1.00 97.38 227 THR A CA 1
ATOM 1708 C C . THR A 1 227 ? 9.309 -12.504 -1.279 1.00 97.38 227 THR A C 1
ATOM 1710 O O . THR A 1 227 ? 8.208 -12.864 -0.863 1.00 97.38 227 THR A O 1
ATOM 1713 N N . LEU A 1 228 ? 9.460 -11.459 -2.099 1.00 98.25 228 LEU A N 1
ATOM 1714 C CA . LEU A 1 228 ? 8.351 -10.717 -2.701 1.00 98.25 228 LEU A CA 1
ATOM 1715 C C . LEU A 1 228 ? 8.137 -11.185 -4.143 1.00 98.25 228 LEU A C 1
ATOM 1717 O O . LEU A 1 228 ? 9.075 -11.207 -4.937 1.00 98.25 228 LEU A O 1
ATOM 1721 N N . PHE A 1 229 ? 6.893 -11.487 -4.491 1.00 98.56 229 PHE A N 1
ATOM 1722 C CA . PHE A 1 229 ? 6.443 -11.758 -5.851 1.00 98.56 229 PHE A CA 1
ATOM 1723 C C . PHE A 1 229 ? 5.721 -10.526 -6.391 1.00 98.56 229 PHE A C 1
ATOM 1725 O O . PHE A 1 229 ? 4.861 -9.957 -5.712 1.00 98.56 229 PHE A O 1
ATOM 1732 N N . VAL A 1 230 ? 6.067 -10.118 -7.609 1.00 98.69 230 VAL A N 1
ATOM 1733 C CA . VAL A 1 230 ? 5.582 -8.880 -8.228 1.00 98.69 230 VAL A CA 1
ATOM 1734 C C . VAL A 1 230 ? 4.921 -9.200 -9.562 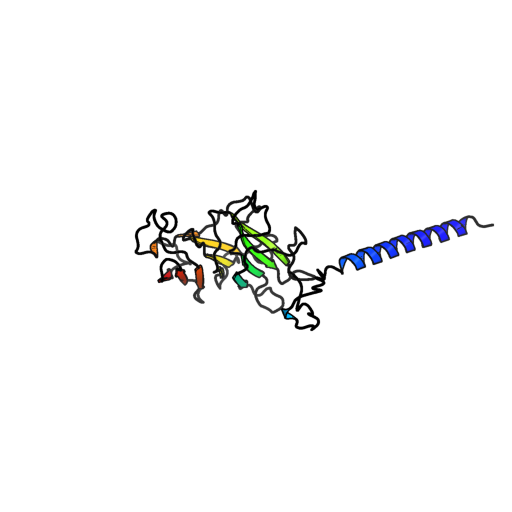1.00 98.69 230 VAL A C 1
ATOM 1736 O O . VAL A 1 230 ? 5.543 -9.811 -10.425 1.00 98.69 230 VAL A O 1
ATOM 1739 N N . ALA A 1 231 ? 3.675 -8.772 -9.756 1.00 98.38 231 ALA A N 1
ATOM 1740 C CA . ALA A 1 231 ? 3.040 -8.801 -11.071 1.00 98.38 231 ALA A CA 1
ATOM 1741 C C . ALA A 1 231 ? 3.382 -7.512 -11.835 1.00 98.38 231 ALA A C 1
ATOM 1743 O O . ALA A 1 231 ? 3.006 -6.419 -11.396 1.00 98.38 231 ALA A O 1
ATOM 1744 N N . ASN A 1 232 ? 4.086 -7.642 -12.961 1.00 97.56 232 ASN A N 1
ATOM 1745 C CA . ASN A 1 232 ? 4.551 -6.528 -13.789 1.00 97.56 232 ASN A CA 1
ATOM 1746 C C . ASN A 1 232 ? 3.576 -6.326 -14.949 1.00 97.56 232 ASN A C 1
ATOM 1748 O O . ASN A 1 232 ? 3.556 -7.122 -15.886 1.00 97.56 232 ASN A O 1
ATOM 1752 N N . ASN A 1 233 ? 2.749 -5.282 -14.880 1.00 95.88 233 ASN A N 1
ATOM 1753 C CA . ASN A 1 233 ? 1.651 -5.119 -15.828 1.00 95.88 233 ASN A CA 1
ATOM 1754 C C . ASN A 1 233 ? 2.108 -4.693 -17.225 1.00 95.88 233 ASN A C 1
ATOM 1756 O O . ASN A 1 233 ? 1.578 -5.220 -18.189 1.00 95.88 233 ASN A O 1
ATOM 1760 N N . LEU A 1 234 ? 3.068 -3.773 -17.350 1.00 94.50 234 LEU A N 1
ATOM 1761 C CA . LEU A 1 234 ? 3.559 -3.362 -18.675 1.00 94.50 234 LEU A CA 1
ATOM 1762 C C . LEU A 1 234 ? 4.675 -4.267 -19.199 1.00 94.50 234 LEU A C 1
ATOM 1764 O O . LEU A 1 234 ? 5.009 -4.188 -20.377 1.00 94.50 234 LEU A O 1
ATOM 1768 N N . GLY A 1 235 ? 5.264 -5.078 -18.320 1.00 91.75 235 GLY A N 1
ATOM 1769 C CA . GLY A 1 235 ? 6.327 -6.014 -18.671 1.00 91.75 235 GLY A CA 1
ATOM 1770 C C . GLY A 1 235 ? 5.836 -7.430 -18.948 1.00 91.75 235 GLY A C 1
ATOM 1771 O O . GLY A 1 235 ? 6.686 -8.310 -19.063 1.00 91.75 235 GLY A O 1
ATOM 1772 N N . ASP A 1 236 ? 4.516 -7.662 -18.947 1.00 93.81 236 ASP A N 1
ATOM 1773 C CA . ASP A 1 236 ? 3.852 -8.956 -19.172 1.00 93.81 236 ASP A CA 1
ATOM 1774 C C . ASP A 1 236 ? 4.540 -10.134 -18.460 1.00 93.81 236 ASP A C 1
ATOM 1776 O O . ASP A 1 236 ? 4.757 -11.211 -19.017 1.00 93.81 236 ASP A O 1
ATOM 1780 N N . SER A 1 237 ? 4.954 -9.910 -17.210 1.00 95.44 237 SER A N 1
ATOM 1781 C CA . SER A 1 237 ? 5.849 -10.821 -16.497 1.00 95.44 237 SER A CA 1
ATOM 1782 C C . SER A 1 237 ? 5.604 -10.849 -14.993 1.00 95.44 237 SER A C 1
ATOM 1784 O O . SER A 1 237 ? 4.880 -10.030 -14.420 1.00 95.44 237 SER A O 1
ATOM 1786 N N . LEU A 1 238 ? 6.243 -11.821 -14.345 1.00 97.12 238 LEU A N 1
ATOM 1787 C CA . LEU A 1 238 ? 6.326 -11.934 -12.896 1.00 97.12 238 LEU A CA 1
ATOM 1788 C C . LEU A 1 238 ? 7.772 -11.687 -12.459 1.00 97.12 238 LEU A C 1
ATOM 1790 O O . LEU A 1 238 ? 8.704 -12.246 -13.036 1.00 97.12 238 LEU A O 1
ATOM 1794 N N . GLY A 1 239 ? 7.946 -10.855 -11.438 1.00 97.31 239 GLY A N 1
ATOM 1795 C CA . GLY A 1 239 ? 9.222 -10.586 -10.787 1.00 97.31 239 GLY A CA 1
ATOM 1796 C C . GLY A 1 239 ? 9.328 -11.282 -9.434 1.00 97.31 239 GLY A C 1
ATOM 1797 O O . GLY A 1 239 ? 8.322 -11.505 -8.756 1.00 97.31 239 GLY A O 1
ATOM 1798 N N . ILE A 1 240 ? 10.557 -11.592 -9.030 1.00 97.75 240 ILE A N 1
ATOM 1799 C CA . ILE A 1 240 ? 10.882 -12.125 -7.706 1.00 97.75 240 ILE A CA 1
ATOM 1800 C C . ILE A 1 240 ? 11.957 -11.233 -7.094 1.00 97.75 240 ILE A C 1
ATOM 1802 O O . ILE A 1 240 ? 12.956 -10.924 -7.741 1.00 97.75 240 ILE A O 1
ATOM 1806 N N . ILE A 1 241 ? 11.747 -10.829 -5.845 1.00 97.00 241 ILE A N 1
ATOM 1807 C CA . ILE A 1 241 ? 12.744 -10.148 -5.022 1.00 97.00 241 ILE A CA 1
ATOM 1808 C C . ILE A 1 241 ? 13.041 -11.064 -3.842 1.00 97.00 241 ILE A C 1
ATOM 1810 O O . ILE A 1 241 ? 12.193 -11.231 -2.966 1.00 97.00 241 ILE A O 1
ATOM 1814 N N . SER A 1 242 ? 14.227 -11.660 -3.839 1.00 94.38 242 SER A N 1
ATOM 1815 C CA . SER A 1 242 ? 14.710 -12.507 -2.747 1.00 94.38 242 SER A CA 1
ATOM 1816 C C . SER A 1 242 ? 15.504 -11.696 -1.723 1.00 94.38 242 SER A C 1
ATOM 1818 O O . SER A 1 242 ? 15.858 -10.540 -1.969 1.00 94.38 242 SER A O 1
ATOM 1820 N N . ASP A 1 243 ? 15.783 -12.318 -0.580 1.00 88.81 243 ASP A N 1
ATOM 1821 C CA . ASP A 1 243 ? 16.649 -11.788 0.475 1.00 88.81 243 ASP A CA 1
ATOM 1822 C C . ASP A 1 243 ? 16.204 -10.420 1.001 1.00 88.81 243 ASP A C 1
ATOM 1824 O O . ASP A 1 243 ? 17.016 -9.537 1.270 1.00 88.81 243 ASP A O 1
ATOM 1828 N N . LEU A 1 244 ? 14.888 -10.241 1.179 1.00 87.06 244 LEU A N 1
ATOM 1829 C CA . LEU A 1 244 ? 14.321 -9.013 1.752 1.00 87.06 244 LEU A CA 1
ATOM 1830 C C . LEU A 1 244 ? 14.856 -8.711 3.158 1.00 87.06 244 LEU A C 1
ATOM 1832 O O . LEU A 1 244 ? 14.914 -7.543 3.541 1.00 87.06 244 LEU A O 1
ATOM 1836 N N . ASN A 1 245 ? 15.248 -9.751 3.898 1.00 71.88 245 ASN A N 1
ATOM 1837 C CA . ASN A 1 245 ? 15.776 -9.656 5.259 1.00 71.88 245 ASN A CA 1
ATOM 1838 C C . ASN A 1 245 ? 17.316 -9.609 5.308 1.00 71.88 245 ASN A C 1
ATOM 1840 O O . ASN A 1 245 ? 17.892 -9.453 6.385 1.00 71.88 245 ASN A O 1
ATOM 1844 N N . GLY A 1 246 ? 17.991 -9.770 4.166 1.00 59.00 246 GLY A N 1
ATOM 1845 C CA . GLY A 1 246 ? 19.445 -9.726 4.045 1.00 59.00 246 GLY A CA 1
ATOM 1846 C C . GLY A 1 246 ? 19.916 -8.389 3.480 1.00 59.00 246 GLY A C 1
ATOM 1847 O O . GLY A 1 246 ? 19.225 -7.758 2.683 1.00 59.00 246 GLY A O 1
ATOM 1848 N N . ALA A 1 247 ? 21.111 -7.943 3.876 1.00 43.16 247 ALA A N 1
ATOM 1849 C CA . ALA A 1 247 ? 21.783 -6.825 3.222 1.00 43.16 247 ALA A CA 1
ATOM 1850 C C . ALA A 1 247 ? 21.976 -7.175 1.739 1.00 43.16 247 ALA A C 1
ATOM 1852 O O . ALA A 1 247 ? 22.873 -7.948 1.401 1.00 43.16 247 ALA A O 1
ATOM 1853 N N . ARG A 1 248 ? 21.093 -6.664 0.875 1.00 52.28 248 ARG A N 1
ATOM 1854 C CA . ARG A 1 248 ? 21.183 -6.848 -0.575 1.00 52.28 248 ARG A CA 1
ATOM 1855 C C . ARG A 1 248 ? 22.596 -6.473 -1.021 1.00 52.28 248 ARG A C 1
ATOM 1857 O O . ARG A 1 248 ? 23.035 -5.354 -0.753 1.00 52.28 248 ARG A O 1
ATOM 1864 N N . ARG A 1 249 ? 23.305 -7.430 -1.618 1.00 38.62 249 ARG A N 1
ATOM 1865 C CA . ARG A 1 249 ? 24.578 -7.191 -2.304 1.00 38.62 249 ARG A CA 1
ATOM 1866 C C . ARG A 1 249 ? 24.322 -6.698 -3.715 1.00 38.62 249 ARG A C 1
ATOM 1868 O O . ARG A 1 249 ? 23.338 -7.179 -4.318 1.00 38.62 249 ARG A O 1
#

Secondary structure (DSSP, 8-state):
--HHHHHHHHHHHHHHHHHHHHHHHHHHHT-----------GGGTT-----SS-PPEETTT-SB---SSEEEEEE-S-S-STTSS-SEEEEEE-S--SSS-TTT--SEEEEEEEETT-SSS-EEEEEEEEETT----S-EEE-SS--TTS-EEEEEE-GGG-EEEEEEE-TT-SS-EES---STT------EEE-GGG--SPP-TTSGGGS-S--EEEEEE-TTS--EEEEETTTTEEEEE--TTS---

Solvent-accessible surface area (backbone atoms only — not comparable to full-atom values): 13914 Å² total; per-residue (Å²): 136,72,71,69,61,59,58,53,57,51,50,54,51,52,51,51,50,55,50,51,52,50,52,52,55,54,53,56,69,71,63,75,64,85,74,74,78,79,85,79,60,84,88,47,75,84,50,86,83,75,78,95,70,79,79,49,28,21,72,87,77,69,40,70,57,81,56,19,50,70,70,32,75,37,66,41,73,50,58,77,15,94,86,58,38,36,30,38,38,36,38,24,7,51,25,64,36,91,83,42,58,76,91,80,43,67,46,34,16,32,38,39,37,25,35,62,69,44,76,98,53,47,28,31,65,45,57,40,30,18,35,62,86,45,47,38,27,49,18,48,40,60,40,64,58,61,45,99,86,64,27,28,44,35,41,33,18,9,18,93,65,26,28,35,36,43,35,38,36,39,83,90,48,83,69,31,53,36,72,72,36,96,40,70,94,34,75,74,84,53,57,66,45,81,45,47,81,69,26,89,61,77,54,37,81,90,42,75,84,42,36,44,44,18,29,29,28,45,51,48,65,43,87,88,40,37,35,39,40,33,35,20,67,64,42,79,42,76,44,77,45,69,52,67,83,47,86,79,127

Foldseek 3Di:
DDPPVVVVVVVVVVVVVVVVVVVVVVVVVVPPPPPPPCVDDVVCVPPDDDDPDGAAAAPVVRHRDDAQQFQDKDADQQLPPPVRGGQKIKTWRFHFDPPDDCVPAGGKTKIFIWGCPDPPGIHGLAMAIQGPPWGFARAKYWQNDADPVRWIWIWTFTFLQQKTFIWTADPPDSHGIPPGAPDNPGHDPTDIDRRQVLAPDQFDCVPSNSGRQFGWHYWDADNNSFKIWTHGDRRNDIDIDGRPVHDDD